Protein AF-A0A952IER3-F1 (afdb_monomer_lite)

pLDDT: mean 70.92, std 13.57, range [37.59, 91.19]

Radius of gyration: 20.43 Å; chains: 1; bounding box: 61×36×56 Å

Foldseek 3Di:
DADAAEDAPLVLLLQFLDWAKWAFADADLCQKTFTAGPVHRPFGTIARQNLSHPDDLPDPPDPDVCPQDHHHGAIWIFTHRPRHTFKIFHDDPQWTFIAGSDPPPHKYKYKYFPDPPDDPPVQDQDFPDDDPTITIHIRRGIDGPVVVVVSNVVSVVVLVVVVVPDDCVVQQFAFPVVLCVPPSNVSFRHKDFDAPPVRATQWMWGHHPNQKIKTWGWDDPDPDGPDDDPPDDPPPDRTHTNDIDIDGHD

Sequence (250 aa):
MAKSITYFVSSLIASARFVGEVVITESDTTGFIRFKSIEFEDTLSQANCSICTWYDHTDFNRYDWTNNIPYIGDTVLIIMKRERAVVFGKKIKEHYRLWSIPYTMSIAIFSFENPILPLSEKDRILPFFNSDSITTCSDGCLLPISELHNLIKKYRKKFDKVLKKVDISDFENKEVYEIFYNVPLKYYTRWYWFEDSTGELKGLVFNYSNGDSLKVIPHSLEDKQIQIDEEREFWNWKLNIKEIEWIKSP

Structure (mmCIF, N/CA/C/O backbone):
data_AF-A0A952IER3-F1
#
_entry.id   AF-A0A952IER3-F1
#
loop_
_atom_site.group_PDB
_atom_site.id
_atom_site.type_symbol
_atom_site.label_atom_id
_atom_site.label_alt_id
_atom_site.label_comp_id
_atom_site.label_asym_id
_atom_site.label_entity_id
_atom_site.label_seq_id
_atom_site.pdbx_PDB_ins_code
_atom_site.Cartn_x
_atom_site.Cartn_y
_atom_site.Cartn_z
_atom_site.occupancy
_atom_site.B_iso_or_equiv
_atom_site.auth_seq_id
_atom_site.auth_comp_id
_atom_site.auth_asym_id
_atom_site.auth_atom_id
_atom_site.pdbx_PDB_model_num
ATOM 1 N N . MET A 1 1 ? 16.635 25.322 -5.159 1.00 47.91 1 MET A N 1
ATOM 2 C CA . MET A 1 1 ? 17.413 24.095 -5.447 1.00 47.91 1 MET A CA 1
ATOM 3 C C . MET A 1 1 ? 16.516 22.898 -5.191 1.00 47.91 1 MET A C 1
ATOM 5 O O . MET A 1 1 ? 16.056 22.754 -4.063 1.00 47.91 1 MET A O 1
ATOM 9 N N . ALA A 1 2 ? 16.223 22.093 -6.215 1.00 54.44 2 ALA A N 1
ATOM 10 C CA . ALA A 1 2 ? 15.537 20.815 -6.029 1.00 54.44 2 ALA A CA 1
ATOM 11 C C . ALA A 1 2 ? 16.442 19.884 -5.204 1.00 54.44 2 ALA A C 1
ATOM 13 O O . ALA A 1 2 ? 17.635 19.781 -5.485 1.00 54.44 2 ALA A O 1
ATOM 14 N N . LYS A 1 3 ? 15.902 19.263 -4.151 1.00 59.09 3 LYS A N 1
ATOM 15 C CA . LYS A 1 3 ? 16.623 18.272 -3.340 1.00 59.09 3 LYS A CA 1
ATOM 16 C C . LYS A 1 3 ? 16.143 16.884 -3.730 1.00 59.09 3 LYS A C 1
ATOM 18 O O . LYS A 1 3 ? 14.939 16.630 -3.671 1.00 59.09 3 LYS A O 1
ATOM 23 N N . SER A 1 4 ? 17.069 16.005 -4.104 1.00 65.75 4 SER A N 1
ATOM 24 C CA . SER A 1 4 ? 16.786 14.585 -4.329 1.00 65.75 4 SER A CA 1
ATOM 25 C C . SER A 1 4 ? 16.210 13.955 -3.061 1.00 65.75 4 SER A C 1
ATOM 27 O O . SER A 1 4 ? 16.681 14.234 -1.955 1.00 65.75 4 SER A O 1
ATOM 29 N N . ILE A 1 5 ? 15.206 13.097 -3.220 1.00 74.06 5 ILE A N 1
ATOM 30 C CA . ILE A 1 5 ? 14.642 12.300 -2.126 1.00 74.06 5 ILE A CA 1
ATOM 31 C C . ILE A 1 5 ? 15.175 10.879 -2.270 1.00 74.06 5 ILE A C 1
ATOM 33 O O . ILE A 1 5 ? 15.053 10.287 -3.336 1.00 74.06 5 ILE A O 1
ATOM 37 N N . THR A 1 6 ? 15.740 10.320 -1.202 1.00 78.25 6 THR A N 1
ATOM 38 C CA . THR A 1 6 ? 16.185 8.923 -1.198 1.00 78.25 6 THR A CA 1
ATOM 39 C C . THR A 1 6 ? 15.159 8.041 -0.493 1.00 78.25 6 THR A C 1
ATOM 41 O O . THR A 1 6 ? 14.885 8.224 0.695 1.00 78.25 6 THR A O 1
ATOM 44 N N . TYR A 1 7 ? 14.612 7.060 -1.206 1.00 78.75 7 TYR A N 1
ATOM 45 C CA . TYR A 1 7 ? 13.760 6.011 -0.661 1.00 78.75 7 TYR A CA 1
ATOM 46 C C . TYR A 1 7 ? 14.559 4.726 -0.473 1.00 78.75 7 TYR A C 1
ATOM 48 O O . TYR A 1 7 ? 14.910 4.055 -1.437 1.00 78.75 7 TYR A O 1
ATOM 56 N N . PHE A 1 8 ? 14.774 4.320 0.775 1.00 82.69 8 PHE A N 1
ATOM 57 C CA . PHE A 1 8 ? 15.172 2.944 1.067 1.00 82.69 8 PHE A CA 1
ATOM 58 C C . PHE A 1 8 ? 13.954 2.042 0.875 1.00 82.69 8 PHE A C 1
ATOM 60 O O . PHE A 1 8 ? 13.029 2.100 1.683 1.00 82.69 8 PHE A O 1
ATOM 67 N N . VAL A 1 9 ? 13.925 1.236 -0.187 1.00 81.38 9 VAL A N 1
ATOM 68 C CA . VAL A 1 9 ? 12.730 0.480 -0.606 1.00 81.38 9 VAL A CA 1
ATOM 69 C C . VAL A 1 9 ? 12.261 -0.482 0.482 1.00 81.38 9 VAL A C 1
ATOM 71 O O . VAL A 1 9 ? 11.064 -0.564 0.754 1.00 81.38 9 VAL A O 1
ATOM 74 N N . SER A 1 10 ? 13.196 -1.127 1.183 1.00 77.06 10 SER A N 1
ATOM 75 C CA . SER A 1 10 ? 12.890 -1.995 2.323 1.00 77.06 10 SER A CA 1
ATOM 76 C C . SER A 1 10 ? 12.150 -1.222 3.428 1.00 77.06 10 SER A C 1
ATOM 78 O O . SER A 1 10 ? 11.052 -1.596 3.836 1.00 77.06 10 SER A O 1
ATOM 80 N N . SER A 1 11 ? 12.682 -0.069 3.836 1.00 77.75 11 SER A N 1
ATOM 81 C CA . SER A 1 11 ? 12.062 0.821 4.831 1.00 77.75 11 SER A CA 1
ATOM 82 C C . SER A 1 11 ? 10.748 1.443 4.350 1.00 77.75 11 SER A C 1
ATOM 84 O O . SER A 1 11 ? 9.835 1.677 5.147 1.00 77.75 11 SER A O 1
ATOM 86 N N . LEU A 1 12 ? 10.639 1.719 3.052 1.00 82.75 12 LEU A N 1
ATOM 87 C CA . LEU A 1 12 ? 9.441 2.274 2.446 1.00 82.75 12 LEU A CA 1
ATOM 88 C C . LEU A 1 12 ? 8.294 1.264 2.514 1.00 82.75 12 LEU A C 1
ATOM 90 O O . LEU A 1 12 ? 7.246 1.596 3.056 1.00 82.75 12 LEU A O 1
ATOM 94 N N . ILE A 1 13 ? 8.519 0.027 2.064 1.00 82.19 13 ILE A N 1
ATOM 95 C CA . ILE A 1 13 ? 7.539 -1.066 2.160 1.00 82.19 13 ILE A CA 1
ATOM 96 C C . ILE A 1 13 ? 7.193 -1.343 3.628 1.00 82.19 13 ILE A C 1
ATOM 98 O O . ILE A 1 13 ? 6.024 -1.500 3.963 1.00 82.19 13 ILE A O 1
ATOM 102 N N . ALA A 1 14 ? 8.185 -1.334 4.524 1.00 70.44 14 ALA A N 1
ATOM 103 C CA . ALA A 1 14 ? 7.978 -1.566 5.955 1.00 70.44 14 ALA A CA 1
ATOM 104 C C . ALA A 1 14 ? 7.041 -0.560 6.633 1.00 70.44 14 ALA A C 1
ATOM 106 O O . ALA A 1 14 ? 6.444 -0.872 7.660 1.00 70.44 14 ALA A O 1
ATOM 107 N N . SER A 1 15 ? 6.995 0.667 6.113 1.00 72.31 15 SER A N 1
ATOM 108 C CA . SER A 1 15 ? 6.232 1.783 6.681 1.00 72.31 15 SER A CA 1
ATOM 109 C C . SER A 1 15 ? 5.038 2.192 5.820 1.00 72.31 15 SER A C 1
ATOM 111 O O . SER A 1 15 ? 4.363 3.178 6.136 1.00 72.31 15 SER A O 1
ATOM 113 N N . ALA A 1 16 ? 4.791 1.461 4.733 1.00 78.81 16 ALA A N 1
ATOM 114 C CA . ALA A 1 16 ? 3.681 1.705 3.838 1.00 78.81 16 ALA A CA 1
ATOM 115 C C . ALA A 1 16 ? 2.359 1.330 4.517 1.00 78.81 16 ALA A C 1
ATOM 117 O O . ALA A 1 16 ? 2.266 0.333 5.231 1.00 78.81 16 ALA A O 1
ATOM 118 N N . ARG A 1 17 ? 1.326 2.137 4.271 1.00 75.25 17 ARG A N 1
ATOM 119 C CA . ARG A 1 17 ? -0.056 1.811 4.648 1.00 75.25 17 ARG A CA 1
ATOM 120 C C . ARG A 1 17 ? -0.651 0.780 3.690 1.00 75.25 17 ARG A C 1
ATOM 122 O O . ARG A 1 17 ? -1.447 -0.055 4.095 1.00 75.25 17 ARG A O 1
ATOM 129 N N . PHE A 1 18 ? -0.242 0.842 2.427 1.00 79.75 18 PHE A N 1
ATOM 130 C CA . PHE A 1 18 ? -0.680 -0.075 1.389 1.00 79.75 18 PHE A CA 1
ATOM 131 C C . PHE A 1 18 ? 0.439 -0.288 0.366 1.00 79.75 18 PHE A C 1
ATOM 133 O O . PHE A 1 18 ? 1.142 0.659 0.001 1.00 79.75 18 PHE A O 1
ATOM 140 N N . VAL A 1 19 ? 0.598 -1.539 -0.065 1.00 85.50 19 VAL A N 1
ATOM 141 C CA . VAL A 1 19 ? 1.456 -1.956 -1.179 1.00 85.50 19 VAL A CA 1
ATOM 142 C C . VAL A 1 19 ? 0.703 -3.035 -1.940 1.00 85.50 19 VAL A C 1
ATOM 144 O O . VAL A 1 19 ? 0.451 -4.097 -1.371 1.00 85.50 19 VAL A O 1
ATOM 147 N N . GLY A 1 20 ? 0.363 -2.780 -3.198 1.00 87.81 20 GLY A N 1
ATOM 148 C CA . GLY A 1 20 ? -0.377 -3.743 -4.011 1.00 87.81 20 GLY A CA 1
ATOM 149 C C . GLY A 1 20 ? -0.585 -3.276 -5.446 1.00 87.81 20 GLY A C 1
ATOM 150 O O . GLY A 1 20 ? -0.377 -2.101 -5.756 1.00 87.81 20 GLY A O 1
ATOM 151 N N . GLU A 1 21 ? -0.960 -4.212 -6.319 1.00 90.00 21 GLU A N 1
ATOM 152 C CA . GLU A 1 21 ? -1.417 -3.887 -7.670 1.00 90.00 21 GLU A CA 1
ATOM 153 C C . GLU A 1 21 ? -2.848 -3.342 -7.618 1.00 90.00 21 GLU A C 1
ATOM 155 O O . GLU A 1 21 ? -3.726 -3.893 -6.945 1.00 90.00 21 GLU A O 1
ATOM 160 N N . VAL A 1 22 ? -3.072 -2.248 -8.338 1.00 90.31 22 VAL A N 1
ATOM 161 C CA . VAL A 1 22 ? -4.353 -1.555 -8.423 1.00 90.31 22 VAL A CA 1
ATOM 162 C C . VAL A 1 22 ? -4.650 -1.177 -9.869 1.00 90.31 22 VAL A C 1
ATOM 164 O O . VAL A 1 22 ? -3.732 -0.931 -10.653 1.00 90.31 22 VAL A O 1
ATOM 167 N N . VAL A 1 23 ? -5.930 -1.090 -10.210 1.00 90.12 23 VAL A N 1
ATOM 168 C CA . VAL A 1 23 ? -6.418 -0.505 -11.461 1.00 90.12 23 VAL A CA 1
ATOM 169 C C . VAL A 1 23 ? -6.853 0.923 -11.174 1.00 90.12 23 VAL A C 1
ATOM 171 O O . VAL A 1 23 ? -7.735 1.123 -10.341 1.00 90.12 23 VAL A O 1
ATOM 174 N N . ILE A 1 24 ? -6.265 1.919 -11.835 1.00 87.94 24 ILE A N 1
ATOM 175 C CA . ILE A 1 24 ? -6.724 3.308 -11.694 1.00 87.94 24 ILE A CA 1
ATOM 176 C C . ILE A 1 24 ? -8.103 3.438 -12.333 1.00 87.94 24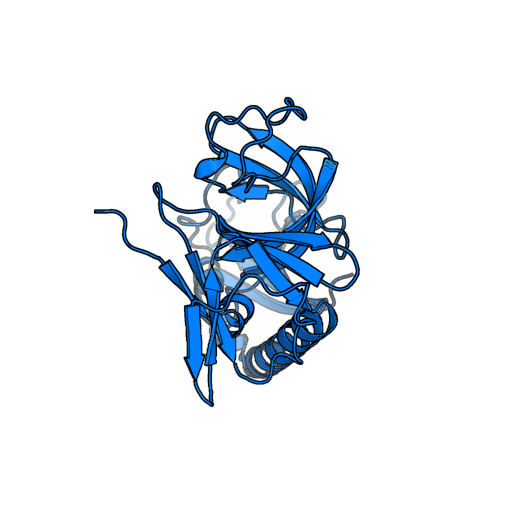 ILE A C 1
ATOM 178 O O . ILE A 1 24 ? -8.298 3.053 -13.483 1.00 87.94 24 ILE A O 1
ATOM 182 N N . THR A 1 25 ? -9.067 3.979 -11.602 1.00 86.81 25 THR A N 1
ATOM 183 C CA . THR A 1 25 ? -10.449 4.123 -12.073 1.00 86.81 25 THR A CA 1
ATOM 184 C C . THR A 1 25 ? -10.809 5.563 -12.374 1.00 86.81 25 THR A C 1
ATOM 186 O O . THR A 1 25 ? -11.550 5.809 -13.317 1.00 86.81 25 THR A O 1
ATOM 189 N N . GLU A 1 26 ? -10.294 6.512 -11.595 1.00 84.06 26 GLU A N 1
ATOM 190 C CA . GLU A 1 26 ? -10.567 7.939 -11.778 1.00 84.06 26 GLU A CA 1
ATOM 191 C C . GLU A 1 26 ? -9.344 8.757 -11.359 1.00 84.06 26 GLU A C 1
ATOM 193 O O . GLU A 1 26 ? -8.476 8.284 -10.625 1.00 84.06 26 GLU A O 1
ATOM 198 N N . SER A 1 27 ? -9.272 9.997 -11.820 1.00 80.75 27 SER A N 1
ATOM 199 C CA . SER A 1 27 ? -8.332 10.998 -11.324 1.00 80.75 27 SER A CA 1
ATOM 200 C C . SER A 1 27 ? -9.022 12.351 -11.377 1.00 80.75 27 SER A C 1
ATOM 202 O O . SER A 1 27 ? -9.735 12.627 -12.345 1.00 80.75 27 SER A O 1
ATOM 204 N N . ASP A 1 28 ? -8.842 13.175 -10.351 1.00 76.44 28 ASP A N 1
ATOM 205 C CA . ASP A 1 28 ? -9.411 14.516 -10.304 1.00 76.44 28 ASP A CA 1
ATOM 206 C C . ASP A 1 28 ? -8.347 15.618 -10.376 1.00 76.44 28 ASP A C 1
ATOM 208 O O . ASP A 1 28 ? -7.151 15.427 -10.142 1.00 76.44 28 ASP A O 1
ATOM 212 N N . THR A 1 29 ? -8.808 16.825 -10.698 1.00 72.88 29 THR A N 1
ATOM 213 C CA . THR A 1 29 ? -7.952 18.010 -10.837 1.00 72.88 29 THR A CA 1
ATOM 214 C C . THR A 1 29 ? -7.358 18.483 -9.512 1.00 72.88 29 THR A C 1
ATOM 216 O O . THR A 1 29 ? -6.400 19.258 -9.517 1.00 72.88 29 THR A O 1
ATOM 219 N N . THR A 1 30 ? -7.883 18.002 -8.381 1.00 73.88 30 THR A N 1
ATOM 220 C CA . THR A 1 30 ? -7.379 18.304 -7.035 1.00 73.88 30 THR A CA 1
ATOM 221 C C . THR A 1 30 ? -6.225 17.389 -6.623 1.00 73.88 30 THR A C 1
ATOM 223 O O . THR A 1 30 ? -5.591 17.610 -5.588 1.00 73.88 30 THR A O 1
ATOM 226 N N . GLY A 1 31 ? -5.875 16.427 -7.482 1.00 75.56 31 GLY A N 1
ATOM 227 C CA . GLY A 1 31 ? -4.741 15.539 -7.297 1.00 75.56 31 GLY A CA 1
ATOM 228 C C . GLY A 1 31 ? -5.090 14.306 -6.483 1.00 75.56 31 GLY A C 1
ATOM 229 O O . GLY A 1 31 ? -4.191 13.734 -5.872 1.00 75.56 31 GLY A O 1
ATOM 230 N N . PHE A 1 32 ? -6.349 13.878 -6.441 1.00 83.19 32 PHE A N 1
ATOM 231 C CA . PHE A 1 32 ? -6.680 12.534 -5.979 1.00 83.19 32 PHE A CA 1
ATOM 232 C C . PHE A 1 32 ? -6.778 11.584 -7.165 1.00 83.19 32 PHE A C 1
ATOM 234 O O . PHE A 1 32 ? -7.438 11.864 -8.162 1.00 83.19 32 PHE A O 1
ATOM 241 N N . ILE A 1 33 ? -6.129 10.431 -7.031 1.00 85.50 33 ILE A N 1
ATOM 242 C CA . ILE A 1 33 ? -6.357 9.285 -7.906 1.00 85.50 33 ILE A CA 1
ATOM 243 C C . ILE A 1 33 ? -7.287 8.321 -7.200 1.00 85.50 33 ILE A C 1
ATOM 245 O O . ILE A 1 33 ? -7.091 8.052 -6.014 1.00 85.50 33 ILE A O 1
ATOM 249 N N . ARG A 1 34 ? -8.255 7.770 -7.929 1.00 87.12 34 ARG A N 1
ATOM 250 C CA . ARG A 1 34 ? -9.072 6.655 -7.474 1.00 87.12 34 ARG A CA 1
ATOM 251 C C . ARG A 1 34 ? -8.658 5.352 -8.124 1.00 87.12 34 ARG A C 1
ATOM 253 O O . ARG A 1 34 ? -8.247 5.341 -9.282 1.00 87.12 34 ARG A O 1
ATOM 260 N N . PHE A 1 35 ? -8.738 4.252 -7.386 1.00 88.06 35 PHE A N 1
ATOM 261 C CA . PHE A 1 35 ? -8.282 2.953 -7.875 1.00 88.06 35 PHE A CA 1
ATOM 262 C C . PHE A 1 35 ? -9.023 1.777 -7.245 1.00 88.06 35 PHE A C 1
ATOM 264 O O . PHE A 1 35 ? -9.606 1.904 -6.182 1.00 88.06 35 PHE A O 1
ATOM 271 N N . LYS A 1 36 ? -8.973 0.607 -7.877 1.00 86.44 36 LYS A N 1
ATOM 272 C CA . LYS A 1 36 ? -9.454 -0.660 -7.311 1.00 86.44 36 LYS A CA 1
ATOM 273 C C . LYS A 1 36 ? -8.281 -1.598 -7.090 1.00 86.44 36 LYS A C 1
ATOM 275 O O . LYS A 1 36 ? -7.499 -1.822 -8.009 1.00 86.44 36 LYS A O 1
ATOM 280 N N . SER A 1 37 ? -8.147 -2.136 -5.883 1.00 83.50 37 SER A N 1
ATOM 281 C CA . SER A 1 37 ? -7.118 -3.136 -5.585 1.00 83.50 37 SER A CA 1
ATOM 282 C C . SER A 1 37 ? -7.451 -4.470 -6.241 1.00 83.50 37 SER A C 1
ATOM 284 O O . SER A 1 37 ? -8.582 -4.934 -6.141 1.00 83.50 37 SER A O 1
ATOM 286 N N . ILE A 1 38 ? -6.455 -5.099 -6.869 1.00 84.75 38 ILE A N 1
ATOM 287 C CA . ILE A 1 38 ? -6.599 -6.442 -7.450 1.00 84.75 38 ILE A CA 1
ATOM 288 C C . ILE A 1 38 ? -6.644 -7.508 -6.349 1.00 84.75 38 ILE A C 1
ATOM 290 O O . ILE A 1 38 ? -7.397 -8.467 -6.445 1.00 84.75 38 ILE A O 1
ATOM 294 N N . GLU A 1 39 ? -5.848 -7.347 -5.286 1.00 75.38 39 GLU A N 1
ATOM 295 C CA . GLU A 1 39 ? -5.830 -8.293 -4.154 1.00 75.38 39 GLU A CA 1
ATOM 296 C C . GLU A 1 39 ? -7.067 -8.113 -3.255 1.00 75.38 39 GLU A C 1
ATOM 298 O O . GLU A 1 39 ? -7.450 -9.030 -2.536 1.00 75.38 39 GLU A O 1
ATOM 303 N N . PHE A 1 40 ? -7.694 -6.932 -3.281 1.00 68.06 40 PHE A N 1
ATOM 304 C CA . PHE A 1 40 ? -8.704 -6.541 -2.300 1.00 68.06 40 PHE A CA 1
ATOM 305 C C . PHE A 1 40 ? -9.800 -5.659 -2.926 1.00 68.06 40 PHE A C 1
ATOM 307 O O . PHE A 1 40 ? -9.857 -4.453 -2.658 1.00 68.06 40 PHE A O 1
ATOM 314 N N . GLU A 1 41 ? -10.660 -6.261 -3.749 1.00 58.41 41 GLU A N 1
ATOM 315 C CA . GLU A 1 41 ? -11.615 -5.572 -4.639 1.00 58.41 41 GLU A CA 1
ATOM 316 C C . GLU A 1 41 ? -12.500 -4.506 -3.946 1.00 58.41 41 GLU A C 1
ATOM 318 O O . GLU A 1 41 ? -12.817 -3.491 -4.567 1.00 58.41 41 GLU A O 1
ATOM 323 N N . ASP A 1 42 ? -12.790 -4.652 -2.644 1.00 54.47 42 ASP A N 1
ATOM 324 C CA . ASP A 1 42 ? -13.736 -3.802 -1.893 1.00 54.47 42 ASP A CA 1
ATOM 325 C C . ASP A 1 42 ? -13.106 -2.765 -0.93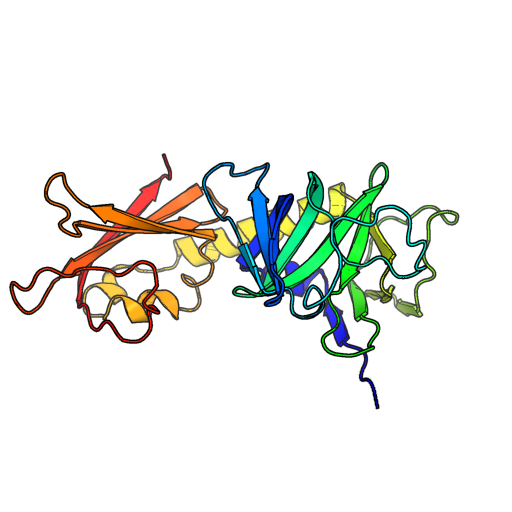8 1.00 54.47 42 ASP A C 1
ATOM 327 O O . ASP A 1 42 ? -13.796 -2.218 -0.073 1.00 54.47 42 ASP A O 1
ATOM 331 N N . THR A 1 43 ? -11.786 -2.541 -0.968 1.00 55.44 43 THR A N 1
ATOM 332 C CA . THR A 1 43 ? -11.096 -2.080 0.263 1.00 55.44 43 THR A CA 1
ATOM 333 C C . THR A 1 43 ? -10.454 -0.701 0.278 1.00 55.44 43 THR A C 1
ATOM 335 O O . THR A 1 43 ? -10.154 -0.215 1.369 1.00 55.44 43 THR A O 1
ATOM 338 N N . LEU A 1 44 ? -10.256 -0.036 -0.857 1.00 57.94 44 LEU A N 1
ATOM 339 C CA . LEU A 1 44 ? -9.775 1.345 -0.881 1.00 57.94 44 LEU A CA 1
ATOM 340 C C . LEU A 1 44 ? -9.825 1.889 -2.289 1.00 57.94 44 LEU A C 1
ATOM 342 O O . LEU A 1 44 ? -9.403 1.210 -3.223 1.00 57.94 44 LEU A O 1
ATOM 346 N N . SER A 1 45 ? -10.302 3.124 -2.397 1.00 69.31 45 SER A N 1
ATOM 347 C CA . SER A 1 45 ? -10.603 3.727 -3.677 1.00 69.31 45 SER A CA 1
ATOM 348 C C . SER A 1 45 ? -9.830 4.991 -3.975 1.00 69.31 45 SER A C 1
ATOM 350 O O . SER A 1 45 ? -10.118 5.542 -5.020 1.00 69.31 45 SER A O 1
ATOM 352 N N . GLN A 1 46 ? -8.894 5.472 -3.136 1.00 82.50 46 GLN A N 1
ATOM 353 C CA . GLN A 1 46 ? -8.165 6.705 -3.461 1.00 82.50 46 GLN A CA 1
ATOM 354 C C . GLN A 1 46 ? -6.819 6.941 -2.762 1.00 82.50 46 GLN A C 1
ATOM 356 O O . GLN A 1 46 ? -6.561 6.449 -1.663 1.00 82.50 46 GLN A O 1
ATOM 361 N N . ALA A 1 47 ? -5.978 7.764 -3.391 1.00 83.06 47 ALA A N 1
ATOM 362 C CA . ALA A 1 47 ? -4.765 8.335 -2.814 1.00 83.06 47 ALA A CA 1
ATOM 363 C C . ALA A 1 47 ? -4.542 9.766 -3.313 1.00 83.06 47 ALA A C 1
ATOM 365 O O . ALA A 1 47 ? -4.790 10.081 -4.475 1.00 83.06 47 ALA A O 1
ATOM 366 N N . ASN A 1 48 ? -3.982 10.615 -2.455 1.00 82.81 48 ASN A N 1
ATOM 367 C CA . ASN A 1 48 ? -3.454 11.908 -2.865 1.00 82.81 48 ASN A CA 1
ATOM 368 C C . ASN A 1 48 ? -2.167 11.699 -3.686 1.00 82.81 48 ASN A C 1
ATOM 370 O O . ASN A 1 48 ? -1.185 11.113 -3.215 1.00 82.81 48 ASN A O 1
ATOM 374 N N . CYS A 1 49 ? -2.198 12.206 -4.908 1.00 77.50 49 CYS A N 1
ATOM 375 C CA . CYS A 1 49 ? -1.130 12.318 -5.879 1.00 77.50 49 CYS A CA 1
ATOM 376 C C . CYS A 1 49 ? -0.978 13.799 -6.264 1.00 77.50 49 CYS A C 1
ATOM 378 O O . CYS A 1 49 ? -1.550 14.283 -7.237 1.00 77.50 49 CYS A O 1
ATOM 380 N N . SER A 1 50 ? -0.167 14.545 -5.515 1.00 69.81 50 SER A N 1
ATOM 381 C CA . SER A 1 50 ? -0.057 15.998 -5.710 1.00 69.81 50 SER A CA 1
ATOM 382 C C . SER A 1 50 ? 0.453 16.400 -7.108 1.00 69.81 50 SER A C 1
ATOM 384 O O . SER A 1 50 ? 0.118 17.480 -7.586 1.00 69.81 50 SER A O 1
ATOM 386 N N . ILE A 1 51 ? 1.210 15.532 -7.795 1.00 66.88 51 ILE A N 1
ATOM 387 C CA . ILE A 1 51 ? 1.662 15.765 -9.180 1.00 66.88 51 ILE A CA 1
ATOM 388 C C . ILE A 1 51 ? 0.593 15.446 -10.237 1.00 66.88 51 ILE A C 1
ATOM 390 O O . ILE A 1 51 ? 0.735 15.860 -11.380 1.00 66.88 51 ILE A O 1
ATOM 394 N N . CYS A 1 52 ? -0.461 14.711 -9.869 1.00 67.75 52 CYS A N 1
ATOM 395 C CA . CYS A 1 52 ? -1.588 14.428 -10.756 1.00 67.75 52 CYS A CA 1
ATOM 396 C C . CYS A 1 52 ? -2.491 15.663 -10.936 1.00 67.75 52 CYS A C 1
ATOM 398 O O . CYS A 1 52 ? -3.336 15.687 -11.824 1.00 67.75 52 CYS A O 1
ATOM 400 N N . THR A 1 53 ? -2.299 16.710 -10.122 1.00 66.25 53 THR A N 1
ATOM 401 C CA . THR A 1 53 ? -2.992 17.988 -10.316 1.00 66.25 53 THR A CA 1
ATOM 402 C C . THR A 1 53 ? -2.715 18.532 -11.717 1.00 66.25 53 THR A C 1
ATOM 404 O O . THR A 1 53 ? -1.569 18.594 -12.160 1.00 66.25 53 THR A O 1
ATOM 407 N N . TRP A 1 54 ? -3.776 18.937 -12.417 1.00 59.22 54 TRP A N 1
ATOM 408 C CA . TRP A 1 54 ? -3.710 19.537 -13.758 1.00 59.22 54 TRP A CA 1
ATOM 409 C C . TRP A 1 54 ? -3.158 18.635 -14.875 1.00 59.22 54 TRP A C 1
ATOM 411 O O . TRP A 1 54 ? -2.910 19.133 -15.976 1.00 59.22 54 TRP A O 1
ATOM 421 N N . TYR A 1 55 ? -2.974 17.332 -14.628 1.00 64.00 55 TYR A N 1
ATOM 422 C CA . TYR A 1 55 ? -2.575 16.389 -15.670 1.00 64.00 55 TYR A CA 1
ATOM 423 C C . TYR A 1 55 ? -3.800 15.902 -16.451 1.00 64.00 55 TYR A C 1
ATOM 425 O O . TYR A 1 55 ? -4.836 15.574 -15.873 1.00 64.00 55 TYR A O 1
ATOM 433 N N . ASP A 1 56 ? -3.687 15.846 -17.778 1.00 61.41 56 ASP A N 1
ATOM 434 C CA . ASP A 1 56 ? -4.719 15.244 -18.620 1.00 61.41 56 ASP A CA 1
ATOM 435 C C . ASP A 1 56 ? -4.519 13.724 -18.659 1.00 61.41 56 ASP A C 1
ATOM 437 O O . ASP A 1 56 ? -3.644 13.203 -19.351 1.00 61.41 56 ASP A O 1
ATOM 441 N N . HIS A 1 57 ? -5.339 13.005 -17.894 1.00 62.25 57 HIS A N 1
ATOM 442 C CA . HIS A 1 57 ? -5.306 11.544 -17.801 1.00 62.25 57 HIS A CA 1
ATOM 443 C C . HIS A 1 57 ? -5.989 10.838 -18.988 1.00 62.25 57 HIS A C 1
ATOM 445 O O . HIS A 1 57 ? -6.250 9.635 -18.905 1.00 62.25 57 HIS A O 1
ATOM 451 N N . THR A 1 58 ? -6.290 11.558 -20.074 1.00 57.69 58 THR A N 1
ATOM 452 C CA . THR A 1 58 ? -6.917 11.015 -21.291 1.00 57.69 58 THR A CA 1
ATOM 453 C C . THR A 1 58 ? -6.021 11.087 -22.537 1.00 57.69 58 THR A C 1
ATOM 455 O O . THR A 1 58 ? -6.329 10.443 -23.541 1.00 57.69 58 THR A O 1
ATOM 458 N N . ASP A 1 59 ? -4.883 11.793 -22.478 1.00 59.00 59 ASP A N 1
ATOM 459 C CA . ASP A 1 59 ? -3.932 11.911 -23.594 1.00 59.00 59 ASP A CA 1
ATOM 460 C C . ASP A 1 59 ? -2.849 10.814 -23.551 1.00 59.00 59 ASP A C 1
ATOM 462 O O . ASP A 1 59 ? -1.807 10.935 -22.899 1.00 59.00 59 ASP A O 1
ATOM 466 N N . PHE A 1 60 ? -3.098 9.727 -24.286 1.00 53.75 60 PHE A N 1
ATOM 467 C CA . PHE A 1 60 ? -2.198 8.572 -24.411 1.00 53.75 60 PHE A CA 1
ATOM 468 C C . PHE A 1 60 ? -0.965 8.821 -25.305 1.00 53.75 60 PHE A C 1
ATOM 470 O O . PHE A 1 60 ? -0.087 7.959 -25.373 1.00 53.75 60 PHE A O 1
ATOM 477 N N . ASN A 1 61 ? -0.885 9.959 -26.011 1.00 48.53 61 ASN A N 1
ATOM 478 C CA . ASN A 1 61 ? 0.125 10.205 -27.051 1.00 48.53 61 ASN A CA 1
ATOM 479 C C . ASN A 1 61 ? 1.296 11.100 -26.609 1.00 48.53 61 ASN A C 1
ATOM 481 O O . ASN A 1 61 ? 2.234 11.302 -27.389 1.00 48.53 61 ASN A O 1
ATOM 485 N N . ARG A 1 62 ? 1.306 11.619 -25.374 1.00 47.03 62 ARG A N 1
ATOM 486 C CA . ARG A 1 62 ? 2.469 12.353 -24.848 1.00 47.03 62 ARG A CA 1
ATOM 487 C C . ARG A 1 62 ? 3.618 11.404 -24.525 1.00 47.03 62 ARG A C 1
ATOM 489 O O . ARG A 1 62 ? 3.647 10.774 -23.475 1.00 47.03 62 ARG A O 1
ATOM 496 N N . TYR A 1 63 ? 4.603 11.339 -25.416 1.00 41.88 63 TYR A N 1
ATOM 497 C CA . TYR A 1 63 ? 5.904 10.708 -25.175 1.00 41.88 63 TYR A CA 1
ATOM 498 C C . TYR A 1 63 ? 6.815 11.618 -24.338 1.00 41.88 63 TYR A C 1
ATOM 500 O O . TYR A 1 63 ? 7.873 12.050 -24.799 1.00 41.88 63 TYR A O 1
ATOM 508 N N . ASP A 1 64 ? 6.439 11.894 -23.092 1.00 46.09 64 ASP A N 1
ATOM 509 C CA . ASP A 1 64 ? 7.380 12.481 -22.145 1.00 46.09 64 ASP A CA 1
ATOM 510 C C . ASP A 1 64 ? 8.221 11.352 -21.543 1.00 46.09 64 ASP A C 1
ATOM 512 O O . ASP A 1 64 ? 7.719 10.366 -20.997 1.00 46.09 64 ASP A O 1
ATOM 516 N N . TRP A 1 65 ? 9.543 11.483 -21.652 1.00 37.59 65 TRP A N 1
ATOM 517 C CA . TRP A 1 65 ? 10.538 10.502 -21.193 1.00 37.59 65 TRP A CA 1
ATOM 518 C C . TRP A 1 65 ? 10.465 10.204 -19.676 1.00 37.59 65 TRP A C 1
ATOM 520 O O . TRP A 1 65 ? 11.163 9.322 -19.175 1.00 37.59 65 TRP A O 1
ATOM 530 N N . THR A 1 66 ? 9.585 10.912 -18.962 1.00 44.62 66 THR A N 1
ATOM 531 C CA . THR A 1 66 ? 9.307 10.854 -17.526 1.00 44.62 66 THR A CA 1
ATOM 532 C C . THR A 1 66 ? 7.830 10.558 -17.213 1.00 44.62 66 THR A C 1
ATOM 534 O O . THR A 1 66 ? 7.340 11.055 -16.202 1.00 44.62 66 THR A O 1
ATOM 537 N N . ASN A 1 67 ? 7.082 9.828 -18.057 1.00 50.88 67 ASN A N 1
ATOM 538 C CA . ASN A 1 67 ? 5.676 9.477 -17.776 1.00 50.88 67 ASN A CA 1
ATOM 539 C C . ASN A 1 67 ? 5.545 8.633 -16.492 1.00 50.88 67 ASN A C 1
ATOM 541 O O . ASN A 1 67 ? 5.635 7.405 -16.495 1.00 50.88 67 ASN A O 1
ATOM 545 N N . ASN A 1 68 ? 5.354 9.377 -15.401 1.00 62.66 68 ASN A N 1
ATOM 546 C CA . ASN A 1 68 ? 5.391 9.021 -13.985 1.00 62.66 68 ASN A CA 1
ATOM 547 C C . ASN A 1 68 ? 3.986 9.104 -13.350 1.00 62.66 68 ASN A C 1
ATOM 549 O O . ASN A 1 68 ? 3.844 9.227 -12.130 1.00 62.66 68 ASN A O 1
ATOM 553 N N . ILE A 1 69 ? 2.928 9.086 -14.160 1.00 70.19 69 ILE A N 1
ATOM 554 C CA . ILE A 1 69 ? 1.546 9.228 -13.700 1.00 70.19 69 ILE A CA 1
ATOM 555 C C . ILE A 1 69 ? 0.718 8.130 -14.370 1.00 70.19 69 ILE A C 1
ATOM 557 O O . ILE A 1 69 ? 0.760 8.020 -15.595 1.00 70.19 69 ILE A O 1
ATOM 561 N N . PRO A 1 70 ? 0.020 7.279 -13.602 1.00 78.06 70 PRO A N 1
ATOM 562 C CA . PRO A 1 70 ? -0.805 6.235 -14.187 1.00 78.06 70 PRO A CA 1
ATOM 563 C C . PRO A 1 70 ? -2.076 6.829 -14.817 1.00 78.06 70 PRO A C 1
ATOM 565 O O . PRO A 1 70 ? -2.650 7.797 -14.306 1.00 78.06 70 PRO A O 1
ATOM 568 N N . TYR A 1 71 ? -2.513 6.245 -15.931 1.00 79.50 71 TYR A N 1
ATOM 569 C CA . TYR A 1 71 ? -3.745 6.631 -16.623 1.00 79.50 71 TYR A CA 1
ATOM 570 C C . TYR A 1 71 ? -4.952 5.875 -16.074 1.00 79.50 71 TYR A C 1
ATOM 572 O O . TYR A 1 71 ? -4.809 4.809 -15.478 1.00 79.50 71 TYR A O 1
ATOM 580 N N . ILE A 1 72 ? -6.160 6.387 -16.319 1.00 84.25 72 ILE A N 1
ATOM 581 C CA . ILE A 1 72 ? -7.384 5.630 -16.032 1.00 84.25 72 ILE A CA 1
ATOM 582 C C . ILE A 1 72 ? -7.361 4.323 -16.842 1.00 84.25 72 ILE A C 1
ATOM 584 O O . ILE A 1 72 ? -7.113 4.324 -18.045 1.00 84.25 72 ILE A O 1
ATOM 588 N N . GLY A 1 73 ? -7.599 3.202 -16.161 1.00 83.94 73 GLY A N 1
ATOM 589 C CA . GLY A 1 73 ? -7.518 1.845 -16.696 1.00 83.94 73 GLY A CA 1
ATOM 590 C C . GLY A 1 73 ? -6.140 1.186 -16.569 1.00 83.94 73 GLY A C 1
ATOM 591 O O . GLY A 1 73 ? -6.050 -0.034 -16.722 1.00 83.94 73 GLY A O 1
ATOM 592 N N . ASP A 1 74 ? -5.074 1.932 -16.250 1.00 85.94 74 ASP A N 1
ATOM 593 C CA . ASP A 1 74 ? -3.760 1.324 -16.023 1.00 85.94 74 ASP A CA 1
ATOM 594 C C . ASP A 1 74 ? -3.792 0.420 -14.785 1.00 85.94 74 ASP A C 1
ATOM 596 O O . ASP A 1 74 ? -4.299 0.789 -13.724 1.00 85.94 74 ASP A O 1
ATOM 600 N N . THR A 1 75 ? -3.155 -0.745 -14.912 1.00 90.75 75 THR A N 1
ATOM 601 C CA . THR A 1 75 ? -2.776 -1.578 -13.769 1.00 90.75 75 THR A CA 1
ATOM 602 C C . THR A 1 75 ? -1.367 -1.211 -13.318 1.00 90.75 75 THR A C 1
ATOM 604 O O . THR A 1 75 ? -0.407 -1.359 -14.082 1.00 90.75 75 THR A O 1
ATOM 607 N N . VAL A 1 76 ? -1.229 -0.750 -12.077 1.00 90.44 76 VAL A N 1
ATOM 608 C CA . VAL 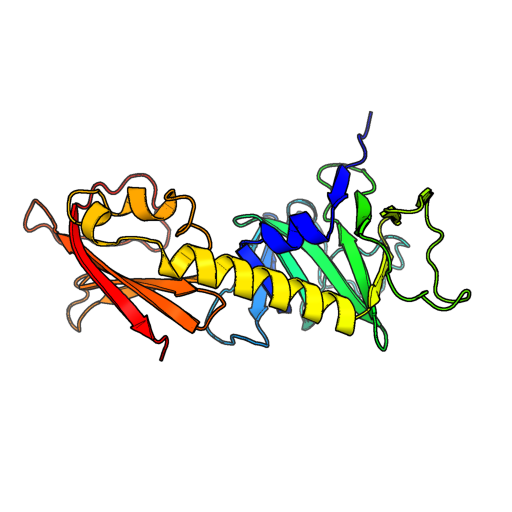A 1 76 ? 0.056 -0.356 -11.488 1.00 90.44 76 VAL A CA 1
ATOM 609 C C . VAL A 1 76 ? 0.223 -0.902 -10.080 1.00 90.44 76 VAL A C 1
ATOM 611 O O . VAL A 1 76 ? -0.732 -1.018 -9.321 1.00 90.44 76 VAL A O 1
ATOM 614 N N . LEU A 1 77 ? 1.465 -1.181 -9.698 1.00 91.19 77 LEU A N 1
ATOM 615 C CA . LEU A 1 77 ? 1.844 -1.253 -8.295 1.00 91.19 77 LEU A CA 1
ATOM 616 C C . LEU A 1 77 ? 1.752 0.155 -7.702 1.00 91.19 77 LEU A C 1
ATOM 618 O O . LEU A 1 77 ? 2.299 1.096 -8.275 1.00 91.19 77 LEU A O 1
ATOM 622 N N . ILE A 1 78 ? 1.137 0.300 -6.536 1.00 89.31 78 ILE A N 1
ATOM 623 C CA . ILE A 1 78 ? 1.163 1.539 -5.755 1.00 89.31 78 ILE A CA 1
ATOM 624 C C . ILE A 1 78 ? 1.740 1.256 -4.369 1.00 89.31 78 ILE A C 1
ATOM 626 O O . ILE A 1 78 ? 1.403 0.264 -3.722 1.00 89.31 78 ILE A O 1
ATOM 630 N N . ILE A 1 79 ? 2.625 2.137 -3.909 1.00 88.00 79 ILE A N 1
ATOM 631 C CA . ILE A 1 79 ? 3.086 2.189 -2.523 1.00 88.00 79 ILE A CA 1
ATOM 632 C C . ILE A 1 79 ? 2.542 3.475 -1.916 1.00 88.00 79 ILE A C 1
ATOM 634 O O . ILE A 1 79 ? 2.839 4.575 -2.393 1.00 88.00 79 ILE A O 1
ATOM 638 N N . MET A 1 80 ? 1.768 3.335 -0.844 1.00 85.56 80 MET A N 1
ATOM 639 C CA . MET A 1 80 ? 1.152 4.454 -0.140 1.00 85.56 80 MET A CA 1
ATOM 640 C C . MET A 1 80 ? 1.774 4.660 1.230 1.00 85.56 80 MET A C 1
ATOM 642 O O . MET A 1 80 ? 1.929 3.722 2.016 1.00 85.56 80 MET A O 1
ATOM 646 N N . LYS A 1 81 ? 2.053 5.919 1.561 1.00 80.12 81 LYS A N 1
ATOM 647 C CA . LYS A 1 81 ? 2.432 6.343 2.908 1.00 80.12 81 LYS A CA 1
ATOM 648 C C . LYS A 1 81 ? 1.384 7.322 3.418 1.00 80.12 81 LYS A C 1
ATOM 650 O O . LYS A 1 81 ? 1.259 8.427 2.893 1.00 80.12 81 LYS A O 1
ATOM 655 N N . ARG A 1 82 ? 0.663 6.934 4.476 1.00 76.25 82 ARG A N 1
ATOM 656 C CA . ARG A 1 82 ? -0.593 7.598 4.877 1.00 76.25 82 ARG A CA 1
ATOM 657 C C . ARG A 1 82 ? -1.569 7.566 3.691 1.00 76.25 82 ARG A C 1
ATOM 659 O O . ARG A 1 82 ? -1.721 6.514 3.087 1.00 76.25 82 ARG A O 1
ATOM 666 N N . GLU A 1 83 ? -2.181 8.690 3.347 1.00 76.75 83 GLU A N 1
ATOM 667 C CA . GLU A 1 83 ? -3.095 8.827 2.204 1.00 76.75 83 GLU A CA 1
ATOM 668 C C . GLU A 1 83 ? -2.382 9.235 0.913 1.00 76.75 83 GLU A C 1
ATOM 670 O O . GLU A 1 83 ? -3.023 9.449 -0.108 1.00 76.75 83 GLU A O 1
ATOM 675 N N . ARG A 1 84 ? -1.051 9.367 0.939 1.00 81.94 84 ARG A N 1
ATOM 676 C CA . ARG A 1 84 ? -0.273 9.799 -0.221 1.00 81.94 84 ARG A CA 1
ATOM 677 C C . ARG A 1 84 ? 0.279 8.600 -0.966 1.00 81.94 84 ARG A C 1
ATOM 679 O O . ARG A 1 84 ? 0.970 7.766 -0.371 1.00 81.94 84 ARG A O 1
ATOM 686 N N . ALA A 1 85 ? 0.040 8.563 -2.269 1.00 85.25 85 ALA A N 1
ATOM 687 C CA . ALA A 1 85 ? 0.843 7.753 -3.163 1.00 85.25 85 ALA A CA 1
ATOM 688 C C . ALA A 1 85 ? 2.274 8.320 -3.141 1.00 85.25 85 ALA A C 1
ATOM 690 O O . ALA A 1 85 ? 2.467 9.536 -3.165 1.00 85.25 85 ALA A O 1
ATOM 691 N N . VAL A 1 86 ? 3.283 7.461 -3.000 1.00 85.94 86 VAL A N 1
ATOM 692 C CA . VAL A 1 86 ? 4.694 7.898 -2.937 1.00 85.94 86 VAL A CA 1
ATOM 693 C C . VAL A 1 86 ? 5.546 7.268 -4.026 1.00 85.94 86 VAL A C 1
ATOM 695 O O . VAL A 1 86 ? 6.492 7.894 -4.501 1.00 85.94 86 VAL A O 1
ATOM 698 N N . VAL A 1 87 ? 5.198 6.050 -4.432 1.00 86.88 87 VAL A N 1
ATOM 699 C CA . VAL A 1 87 ? 5.842 5.325 -5.526 1.00 86.88 87 VAL A CA 1
ATOM 700 C C . VAL A 1 87 ? 4.764 4.588 -6.293 1.00 86.88 87 VAL A C 1
ATOM 702 O O . VAL A 1 87 ? 3.872 3.986 -5.690 1.00 86.88 87 VAL A O 1
ATOM 705 N N . PHE A 1 88 ? 4.888 4.598 -7.608 1.00 87.88 88 PHE A N 1
ATOM 706 C CA . PHE A 1 88 ? 4.175 3.681 -8.478 1.00 87.88 88 PHE A CA 1
ATOM 707 C C . PHE A 1 88 ? 5.165 2.741 -9.165 1.00 87.88 88 PHE A C 1
ATOM 709 O O . PHE A 1 88 ? 6.367 3.012 -9.233 1.00 87.88 88 PHE A O 1
ATOM 716 N N . GLY A 1 89 ? 4.650 1.635 -9.691 1.00 88.06 89 GLY A N 1
ATOM 717 C CA . GLY A 1 89 ? 5.403 0.719 -10.527 1.00 88.06 89 GLY A CA 1
ATOM 718 C C . GLY A 1 89 ? 4.570 0.174 -11.679 1.00 88.06 89 GLY A C 1
ATOM 719 O O . GLY A 1 89 ? 3.462 -0.312 -11.473 1.00 88.06 89 GLY A O 1
ATOM 720 N N . LYS A 1 90 ? 5.120 0.187 -12.895 1.00 86.50 90 LYS A N 1
ATOM 721 C CA . LYS A 1 90 ? 4.513 -0.450 -14.075 1.00 86.50 90 LYS A CA 1
ATOM 722 C C . LYS A 1 90 ? 5.166 -1.796 -14.274 1.00 86.50 90 LYS A C 1
ATOM 724 O O . LYS A 1 90 ? 6.394 -1.896 -14.298 1.00 86.50 90 LYS A O 1
ATOM 729 N N . LYS A 1 91 ? 4.351 -2.829 -14.423 1.00 86.94 91 LYS A N 1
ATOM 730 C CA . LYS A 1 91 ? 4.841 -4.174 -14.692 1.00 86.94 91 LYS A CA 1
ATOM 731 C C . LYS A 1 91 ? 5.447 -4.240 -16.094 1.00 86.94 91 LYS A C 1
ATOM 733 O O . LYS A 1 91 ? 4.801 -3.880 -17.074 1.00 86.94 91 LYS A O 1
ATOM 738 N N . ILE A 1 92 ? 6.688 -4.704 -16.186 1.00 82.12 92 ILE A N 1
ATOM 739 C CA . ILE A 1 92 ? 7.413 -4.960 -17.431 1.00 82.12 92 ILE A CA 1
ATOM 740 C C . ILE A 1 92 ? 8.054 -6.340 -17.305 1.00 82.12 92 ILE A C 1
ATOM 742 O O . ILE A 1 92 ? 9.069 -6.511 -16.627 1.00 82.12 92 ILE A O 1
ATOM 746 N N . LYS A 1 93 ? 7.456 -7.337 -17.968 1.00 85.69 93 LYS A N 1
ATOM 747 C CA . LYS A 1 93 ? 7.850 -8.751 -17.849 1.00 85.69 93 LYS A CA 1
ATOM 748 C C . LYS A 1 93 ? 7.850 -9.186 -16.370 1.00 85.69 93 LYS A C 1
ATOM 750 O O . LYS A 1 93 ? 6.805 -9.163 -15.728 1.00 85.69 93 LYS A O 1
ATOM 755 N N . GLU A 1 94 ? 9.014 -9.543 -15.835 1.00 85.88 94 GLU A N 1
ATOM 756 C CA . GLU A 1 94 ? 9.222 -10.035 -14.466 1.00 85.88 94 GLU A CA 1
ATOM 757 C C . GLU A 1 94 ? 9.624 -8.934 -13.465 1.00 85.88 94 GLU A C 1
ATOM 759 O O . GLU A 1 94 ? 10.022 -9.223 -12.335 1.00 85.88 94 GLU A O 1
ATOM 764 N N . HIS A 1 95 ? 9.520 -7.664 -13.867 1.00 84.25 95 HIS A N 1
ATOM 765 C CA . HIS A 1 95 ? 9.944 -6.514 -13.072 1.00 84.25 95 HIS A CA 1
ATOM 766 C C . HIS A 1 95 ? 8.822 -5.487 -12.929 1.00 84.25 95 HIS A C 1
ATOM 768 O O . HIS A 1 95 ? 7.959 -5.367 -13.797 1.00 84.25 95 HIS A O 1
ATOM 774 N N . TYR A 1 96 ? 8.887 -4.682 -11.874 1.00 86.31 96 TYR A N 1
ATOM 775 C CA . TYR A 1 96 ? 8.228 -3.382 -11.829 1.00 86.31 96 TYR A CA 1
ATOM 776 C C . TYR A 1 96 ? 9.239 -2.293 -12.142 1.00 86.31 96 TYR A C 1
ATOM 778 O O . TYR A 1 96 ? 10.261 -2.186 -11.469 1.00 86.31 96 TYR A O 1
ATOM 786 N N . ARG A 1 97 ? 8.933 -1.457 -13.129 1.00 83.62 97 ARG A N 1
ATOM 787 C CA . ARG A 1 97 ? 9.622 -0.187 -13.329 1.00 83.62 97 ARG A CA 1
ATOM 788 C C . ARG A 1 97 ? 9.051 0.819 -12.344 1.00 83.62 97 ARG A C 1
ATOM 790 O O . ARG A 1 97 ? 7.905 1.212 -12.518 1.00 83.62 97 ARG A O 1
ATOM 797 N N . LEU A 1 98 ? 9.813 1.182 -11.320 1.00 84.31 98 LEU A N 1
ATOM 798 C CA . LEU A 1 98 ? 9.411 2.096 -10.257 1.00 84.31 98 LEU A CA 1
ATOM 799 C C . LEU A 1 98 ? 9.640 3.548 -10.655 1.00 84.31 98 LEU A C 1
ATOM 801 O O . LEU A 1 98 ? 10.655 3.879 -11.268 1.00 84.31 98 LEU A O 1
ATOM 805 N N . TRP A 1 99 ? 8.748 4.424 -10.224 1.00 81.00 99 TRP A N 1
ATOM 806 C CA . TRP A 1 99 ? 8.964 5.863 -10.238 1.00 81.00 99 TRP A CA 1
ATOM 807 C C . TRP A 1 99 ? 8.311 6.494 -9.019 1.00 81.00 99 TRP A C 1
ATOM 809 O O . TRP A 1 99 ? 7.291 6.031 -8.499 1.00 81.00 99 TRP A O 1
ATOM 819 N N . SER A 1 100 ? 8.939 7.547 -8.531 1.00 77.81 100 SER A N 1
ATOM 820 C CA . SER A 1 100 ? 8.405 8.348 -7.447 1.00 77.81 100 SER A CA 1
ATOM 821 C C . SER A 1 100 ? 7.384 9.351 -7.959 1.00 77.81 100 SER A C 1
ATOM 823 O O . SER A 1 100 ? 7.331 9.687 -9.142 1.00 77.81 100 SER A O 1
ATOM 825 N N . ILE A 1 101 ? 6.584 9.855 -7.029 1.00 73.06 101 ILE A N 1
ATOM 826 C CA . ILE A 1 101 ? 5.748 11.031 -7.238 1.00 73.06 101 ILE A CA 1
ATOM 827 C C . ILE A 1 101 ? 6.508 12.209 -6.621 1.00 73.06 101 ILE A C 1
ATOM 829 O O . ILE A 1 101 ? 6.402 12.428 -5.408 1.00 73.06 101 ILE A O 1
ATOM 833 N N . PRO A 1 102 ? 7.367 12.920 -7.375 1.00 59.62 102 PRO A N 1
ATOM 834 C CA . PRO A 1 102 ? 8.189 13.951 -6.772 1.00 59.62 102 PRO A CA 1
ATOM 835 C C . PRO A 1 102 ? 7.338 15.132 -6.311 1.00 59.62 102 PRO A C 1
ATOM 837 O O . PRO A 1 102 ? 6.390 15.550 -6.968 1.00 59.62 102 PRO A O 1
ATOM 840 N N . TYR A 1 103 ? 7.729 15.698 -5.169 1.00 49.88 103 TYR A N 1
ATOM 841 C CA . TYR A 1 103 ? 7.041 16.831 -4.551 1.00 49.88 103 TYR A CA 1
ATOM 842 C C . TYR A 1 103 ? 7.269 18.149 -5.318 1.00 49.88 103 TYR A C 1
ATOM 844 O O . TYR A 1 103 ? 6.444 19.043 -5.211 1.00 49.88 103 TYR A O 1
ATOM 852 N N . THR A 1 104 ? 8.359 18.276 -6.091 1.00 49.25 104 THR A N 1
ATOM 853 C CA . THR A 1 104 ? 8.724 19.472 -6.883 1.00 49.25 104 THR A CA 1
ATOM 854 C C . THR A 1 104 ? 9.963 19.197 -7.759 1.00 49.25 104 THR A C 1
ATOM 856 O O . THR A 1 104 ? 11.078 19.221 -7.245 1.00 49.25 104 THR A O 1
ATOM 859 N N . MET A 1 105 ? 9.809 18.942 -9.070 1.00 50.28 105 MET A N 1
ATOM 860 C CA . MET A 1 105 ? 10.918 18.873 -10.063 1.00 50.28 105 MET A CA 1
ATOM 861 C C . MET A 1 105 ? 12.185 18.098 -9.618 1.00 50.28 105 MET A C 1
ATOM 863 O O . MET A 1 105 ? 13.307 18.459 -9.974 1.00 50.28 105 MET A O 1
ATOM 867 N N . SER A 1 106 ? 12.026 17.066 -8.790 1.00 54.62 106 SER A N 1
ATOM 868 C CA . SER A 1 106 ? 13.126 16.327 -8.172 1.00 54.62 106 SER A CA 1
ATOM 869 C C . SER A 1 106 ? 13.115 14.885 -8.658 1.00 54.62 106 SER A C 1
ATOM 871 O O . SER A 1 106 ? 12.055 14.359 -8.974 1.00 54.62 106 SER A O 1
ATOM 873 N N . ILE A 1 107 ? 14.286 14.259 -8.716 1.00 63.47 107 ILE A N 1
ATOM 874 C CA . ILE A 1 107 ? 14.438 12.840 -9.043 1.00 63.47 107 ILE A CA 1
ATOM 875 C C . ILE A 1 107 ? 14.535 12.079 -7.721 1.00 63.47 107 ILE A C 1
ATOM 877 O O . ILE A 1 107 ? 15.327 12.463 -6.846 1.00 63.47 107 ILE A O 1
ATOM 881 N N . ALA A 1 108 ? 13.753 11.012 -7.556 1.00 71.00 108 ALA A N 1
ATOM 882 C CA . ALA A 1 108 ? 13.971 10.120 -6.424 1.00 71.00 108 ALA A CA 1
ATOM 883 C C . ALA A 1 108 ? 15.106 9.140 -6.700 1.00 71.00 108 ALA A C 1
ATOM 885 O O . ALA A 1 108 ? 15.291 8.660 -7.817 1.00 71.00 108 ALA A O 1
ATOM 886 N N . ILE A 1 109 ? 15.842 8.823 -5.640 1.00 75.06 109 ILE A N 1
ATOM 887 C CA . ILE A 1 109 ? 16.842 7.764 -5.610 1.00 75.06 109 ILE A CA 1
ATOM 888 C C . ILE A 1 109 ? 16.258 6.614 -4.791 1.00 75.06 109 ILE A C 1
ATOM 890 O O . ILE A 1 109 ? 15.939 6.778 -3.617 1.00 75.06 109 ILE A O 1
ATOM 894 N N . PHE A 1 110 ? 16.126 5.443 -5.390 1.00 77.81 110 PHE A N 1
ATOM 895 C CA . PHE A 1 110 ? 15.740 4.208 -4.726 1.00 77.81 110 PHE A CA 1
ATOM 896 C C . PHE A 1 110 ? 16.983 3.452 -4.277 1.00 77.81 110 PHE A C 1
ATOM 898 O O . PHE A 1 110 ? 17.855 3.170 -5.093 1.00 77.81 110 PHE A O 1
ATOM 905 N N . SER A 1 111 ? 17.043 3.108 -2.995 1.00 77.88 111 SER A N 1
ATOM 906 C CA . SER A 1 111 ? 18.110 2.318 -2.381 1.00 77.88 111 SER A CA 1
ATOM 907 C C . SER A 1 111 ? 17.581 0.951 -1.951 1.00 77.88 111 SER A C 1
ATOM 909 O O . SER A 1 111 ? 16.524 0.862 -1.319 1.00 77.88 111 SER A O 1
ATOM 911 N N . PHE A 1 112 ? 18.338 -0.103 -2.230 1.00 73.94 112 PHE A N 1
ATOM 912 C CA . PHE A 1 112 ? 17.990 -1.492 -1.931 1.00 73.94 112 PHE A CA 1
ATOM 913 C C . PHE A 1 112 ? 19.086 -2.140 -1.093 1.00 73.94 112 PHE A C 1
ATOM 915 O O . PHE A 1 112 ? 20.264 -1.848 -1.286 1.00 73.94 112 PHE A O 1
ATOM 922 N N . GLU A 1 113 ? 18.693 -3.035 -0.189 1.00 68.44 113 GLU A N 1
ATOM 923 C CA . GLU A 1 113 ? 19.632 -3.937 0.481 1.00 68.44 113 GLU A CA 1
ATOM 924 C C . GLU A 1 113 ? 20.162 -4.950 -0.543 1.00 68.44 113 GLU A C 1
ATOM 926 O O . GLU A 1 113 ? 19.385 -5.542 -1.295 1.00 68.44 113 GLU A O 1
ATOM 931 N N . ASN A 1 114 ? 21.477 -5.155 -0.583 1.00 60.12 114 ASN A N 1
ATOM 932 C CA . ASN A 1 114 ? 22.060 -6.222 -1.391 1.00 60.12 114 ASN A CA 1
ATOM 933 C C . ASN A 1 114 ? 21.745 -7.611 -0.790 1.00 60.12 114 ASN A C 1
ATOM 935 O O . ASN A 1 114 ? 21.676 -7.741 0.435 1.00 60.12 114 ASN A O 1
ATOM 939 N N . PRO A 1 115 ? 21.640 -8.674 -1.611 1.00 47.53 115 PRO A N 1
ATOM 940 C CA . PRO A 1 115 ? 21.744 -8.674 -3.065 1.00 47.53 115 PRO A CA 1
ATOM 941 C C . PRO A 1 115 ? 20.362 -8.543 -3.719 1.00 47.53 115 PRO A C 1
ATOM 943 O O . PRO A 1 115 ? 19.531 -9.441 -3.597 1.00 47.53 115 PRO A O 1
ATOM 946 N N . ILE A 1 116 ? 20.146 -7.497 -4.522 1.00 53.94 116 ILE A N 1
ATOM 947 C CA . ILE A 1 116 ? 19.193 -7.656 -5.625 1.00 53.94 116 ILE A CA 1
ATOM 948 C C . ILE A 1 116 ? 19.903 -8.579 -6.616 1.00 53.94 116 ILE A C 1
ATOM 950 O O . ILE A 1 116 ? 20.974 -8.224 -7.118 1.00 53.94 116 ILE A O 1
ATOM 954 N N . LEU A 1 117 ? 19.363 -9.777 -6.860 1.00 43.16 117 LEU A N 1
ATOM 955 C CA . LEU A 1 117 ? 19.852 -10.653 -7.932 1.00 43.16 117 LEU A CA 1
ATOM 956 C C . LEU A 1 117 ? 20.045 -9.807 -9.198 1.00 43.16 117 LEU A C 1
ATOM 958 O O . LEU A 1 117 ? 19.173 -8.988 -9.497 1.00 43.16 117 LEU A O 1
ATOM 962 N N . PRO A 1 118 ? 21.187 -9.925 -9.897 1.00 42.62 118 PRO A N 1
ATOM 963 C CA . PRO A 1 118 ? 21.552 -8.958 -10.914 1.00 42.62 118 PRO A CA 1
ATOM 964 C C . PRO A 1 118 ? 20.450 -8.892 -11.967 1.00 42.62 118 PRO A C 1
ATOM 966 O O . PRO A 1 118 ? 20.229 -9.848 -12.708 1.00 42.62 118 PRO A O 1
ATOM 969 N N . LEU A 1 119 ? 19.791 -7.732 -12.048 1.00 45.09 119 LEU A N 1
ATOM 970 C CA . LEU A 1 119 ? 19.105 -7.316 -13.263 1.00 45.09 119 LEU A CA 1
ATOM 971 C C . LEU A 1 119 ? 20.096 -7.542 -14.402 1.00 45.09 119 LEU A C 1
ATOM 973 O O . LEU A 1 119 ? 21.268 -7.146 -14.271 1.00 45.09 119 LEU A O 1
ATOM 977 N N . SER A 1 120 ? 19.645 -8.220 -15.459 1.00 42.06 120 SER A N 1
ATOM 978 C CA . SER A 1 120 ? 20.471 -8.495 -16.631 1.00 42.06 120 SER A CA 1
ATOM 979 C C . SER A 1 120 ? 21.177 -7.201 -17.047 1.00 42.06 120 SER A C 1
ATOM 981 O O . SER A 1 120 ? 20.604 -6.115 -16.961 1.00 42.06 120 SER A O 1
ATOM 983 N N . GLU A 1 121 ? 22.438 -7.287 -17.464 1.00 41.25 121 GLU A N 1
ATOM 984 C CA . GLU A 1 121 ? 23.263 -6.111 -17.780 1.00 41.25 121 GLU A CA 1
ATOM 985 C C . GLU A 1 121 ? 22.619 -5.200 -18.848 1.00 41.25 121 GLU A C 1
ATOM 987 O O . GLU A 1 121 ? 22.914 -4.012 -18.916 1.00 41.25 121 GLU A O 1
ATOM 992 N N . LYS A 1 122 ? 21.675 -5.749 -19.627 1.00 44.81 122 LYS A N 1
ATOM 993 C CA . LYS A 1 122 ? 20.893 -5.066 -20.666 1.00 44.81 122 LYS A CA 1
ATOM 994 C C . LYS A 1 122 ? 19.633 -4.359 -20.153 1.00 44.81 122 LYS A C 1
ATOM 996 O O . LYS A 1 122 ? 19.147 -3.462 -20.832 1.00 44.81 122 LYS A O 1
ATOM 1001 N N . ASP A 1 123 ? 19.118 -4.740 -18.985 1.00 42.41 123 ASP A N 1
ATOM 1002 C CA . ASP A 1 123 ? 17.906 -4.169 -18.377 1.00 42.41 123 ASP A CA 1
ATOM 1003 C C . ASP A 1 123 ? 18.228 -3.200 -17.222 1.00 42.41 123 ASP A C 1
ATOM 1005 O O . ASP A 1 123 ? 17.331 -2.617 -16.610 1.00 42.41 123 ASP A O 1
ATOM 1009 N N . ARG A 1 124 ? 19.511 -3.004 -16.893 1.00 42.78 124 ARG A N 1
ATOM 1010 C CA . ARG A 1 124 ? 19.920 -2.069 -15.840 1.00 42.78 124 ARG A CA 1
ATOM 1011 C C . ARG A 1 124 ? 19.658 -0.626 -16.265 1.00 42.78 124 ARG A C 1
ATOM 1013 O O . ARG A 1 124 ? 20.340 -0.088 -17.132 1.00 42.78 124 ARG A O 1
ATOM 1020 N N . ILE A 1 125 ? 18.762 0.045 -15.546 1.00 44.56 125 ILE A N 1
ATOM 1021 C CA . ILE A 1 125 ? 18.896 1.490 -15.349 1.00 44.56 125 ILE A CA 1
ATOM 1022 C C . ILE A 1 125 ? 20.109 1.664 -14.431 1.00 44.56 125 ILE A C 1
ATOM 1024 O O . ILE A 1 125 ? 20.129 1.129 -13.323 1.00 44.56 125 ILE A O 1
ATOM 1028 N N . LEU A 1 126 ? 21.153 2.304 -14.959 1.00 45.56 126 LEU A N 1
ATOM 1029 C CA . LEU A 1 126 ? 22.493 2.394 -14.375 1.00 45.56 126 LEU A CA 1
ATOM 1030 C C . LEU A 1 126 ? 22.435 2.746 -12.875 1.00 45.56 126 LEU A C 1
ATOM 1032 O O . LEU A 1 126 ? 21.877 3.792 -12.529 1.00 45.56 126 LEU A O 1
ATOM 1036 N N . PRO A 1 127 ? 22.986 1.910 -11.972 1.00 50.31 127 PRO A N 1
ATOM 1037 C CA . PRO A 1 127 ? 23.043 2.271 -10.568 1.00 50.31 127 PRO A CA 1
ATOM 1038 C C . PRO A 1 127 ? 23.930 3.508 -10.389 1.00 50.31 127 PRO A C 1
ATOM 1040 O O . PRO A 1 127 ? 25.044 3.556 -10.908 1.00 50.31 127 PRO A O 1
ATOM 1043 N N . PHE A 1 128 ? 23.443 4.504 -9.646 1.00 48.97 128 PHE A N 1
ATOM 1044 C CA . PHE A 1 128 ? 24.209 5.720 -9.334 1.00 48.97 128 PHE A CA 1
ATOM 1045 C C . PHE A 1 128 ? 25.373 5.423 -8.385 1.00 48.97 128 PHE A C 1
ATOM 1047 O O . PHE A 1 128 ? 26.413 6.075 -8.432 1.00 48.97 128 PHE A O 1
ATOM 1054 N N . PHE A 1 129 ? 25.183 4.437 -7.513 1.00 49.81 129 PHE A N 1
ATOM 1055 C CA . PHE A 1 129 ? 26.153 3.998 -6.525 1.00 49.81 129 PHE A CA 1
ATOM 1056 C C . PHE A 1 129 ? 25.840 2.557 -6.121 1.00 49.81 129 PHE A C 1
ATOM 1058 O O . PHE A 1 129 ? 24.675 2.225 -5.869 1.00 49.81 129 PHE A O 1
ATOM 1065 N N . ASN A 1 130 ? 26.876 1.723 -6.058 1.00 52.53 130 ASN A N 1
ATOM 1066 C CA . ASN A 1 130 ? 26.812 0.361 -5.545 1.00 52.53 130 ASN A CA 1
ATOM 1067 C C . ASN A 1 130 ? 27.925 0.193 -4.502 1.00 52.53 130 ASN A C 1
ATOM 1069 O O . ASN A 1 130 ? 29.097 0.390 -4.823 1.00 52.53 130 ASN A O 1
ATOM 1073 N N . SER A 1 131 ? 27.560 -0.122 -3.264 1.00 58.31 131 SER A N 1
ATOM 1074 C CA . SER A 1 131 ? 28.490 -0.583 -2.228 1.00 58.31 131 SER A CA 1
ATOM 1075 C C . SER A 1 131 ? 28.235 -2.056 -1.933 1.00 58.31 131 SER A C 1
ATOM 1077 O O . SER A 1 131 ? 27.238 -2.611 -2.382 1.00 58.31 131 SER A O 1
ATOM 1079 N N . ASP A 1 132 ? 29.080 -2.680 -1.112 1.00 58.00 132 ASP A N 1
ATOM 1080 C CA . ASP A 1 132 ? 28.898 -4.079 -0.699 1.00 58.00 132 ASP A CA 1
ATOM 1081 C C . ASP A 1 132 ? 27.523 -4.343 -0.053 1.00 58.00 132 ASP A C 1
ATOM 1083 O O . ASP A 1 132 ? 27.002 -5.456 -0.122 1.00 58.00 132 ASP A O 1
ATOM 1087 N N . SER A 1 133 ? 26.882 -3.317 0.517 1.00 60.97 133 SER A N 1
ATOM 1088 C CA . SER A 1 133 ? 25.615 -3.434 1.245 1.00 60.97 133 SER A CA 1
ATOM 1089 C C . SER A 1 133 ? 24.394 -2.823 0.551 1.00 60.97 133 SER A C 1
ATOM 1091 O O . SER A 1 133 ? 23.273 -3.218 0.885 1.00 60.97 133 SER A O 1
ATOM 1093 N N . ILE A 1 134 ? 24.565 -1.864 -0.369 1.00 67.12 134 ILE A N 1
ATOM 1094 C CA . ILE A 1 134 ? 23.458 -1.069 -0.922 1.00 67.12 134 ILE A CA 1
ATOM 1095 C C . ILE A 1 134 ? 23.634 -0.831 -2.426 1.00 67.12 134 ILE A C 1
ATOM 1097 O O . ILE A 1 134 ? 24.662 -0.318 -2.865 1.00 67.12 134 ILE A O 1
ATOM 1101 N N . THR A 1 135 ? 22.569 -1.078 -3.190 1.00 71.12 135 THR A N 1
ATOM 1102 C CA . THR A 1 135 ? 22.431 -0.644 -4.590 1.00 71.12 135 THR A CA 1
ATOM 1103 C C . THR A 1 135 ? 21.487 0.555 -4.670 1.00 71.12 135 THR A C 1
ATOM 1105 O O . THR A 1 135 ? 20.436 0.540 -4.029 1.00 71.12 135 THR A O 1
ATOM 1108 N N . THR A 1 136 ? 21.820 1.580 -5.464 1.00 72.00 136 THR A N 1
ATOM 1109 C CA . THR A 1 136 ? 20.949 2.750 -5.687 1.00 72.00 136 THR A CA 1
ATOM 1110 C C . THR A 1 136 ? 20.665 3.020 -7.166 1.00 72.00 136 THR A C 1
ATOM 1112 O O . THR A 1 136 ? 21.555 2.871 -7.997 1.00 72.00 136 THR A O 1
ATOM 1115 N N . CYS A 1 137 ? 19.454 3.457 -7.507 1.00 74.44 137 CYS A N 1
ATOM 1116 C CA . CYS A 1 137 ? 19.020 3.813 -8.869 1.00 74.44 137 CYS A CA 1
ATOM 1117 C C . CYS A 1 137 ? 18.008 4.968 -8.817 1.00 74.44 137 CYS A C 1
ATOM 1119 O O . CYS A 1 137 ? 17.351 5.165 -7.800 1.00 74.44 137 CYS A O 1
ATOM 1121 N N . SER A 1 138 ? 17.863 5.740 -9.892 1.00 73.69 138 SER A N 1
ATOM 1122 C CA . SER A 1 138 ? 16.848 6.799 -9.968 1.00 73.69 138 SER A CA 1
ATOM 1123 C C . SER A 1 138 ? 15.465 6.271 -10.366 1.00 73.69 138 SER A C 1
ATOM 1125 O O . SER A 1 138 ? 15.285 5.071 -10.592 1.00 73.69 138 SER A O 1
ATOM 1127 N N . ASP A 1 139 ? 14.499 7.180 -10.526 1.00 72.62 139 ASP A N 1
ATOM 1128 C CA . ASP A 1 139 ? 13.249 6.920 -11.249 1.00 72.62 139 ASP A CA 1
ATOM 1129 C C . ASP A 1 139 ? 13.483 6.114 -12.537 1.00 72.62 139 ASP A C 1
ATOM 1131 O O . ASP A 1 139 ? 14.445 6.325 -13.282 1.00 72.62 139 ASP A O 1
ATOM 1135 N N . GLY A 1 140 ? 12.597 5.148 -12.766 1.00 71.12 140 GLY A N 1
ATOM 1136 C CA . GLY A 1 140 ? 12.712 4.118 -13.789 1.00 71.12 140 GLY A CA 1
ATOM 1137 C C . GLY A 1 140 ? 13.368 2.818 -13.311 1.00 71.12 140 GLY A C 1
ATOM 1138 O O . GLY A 1 140 ? 13.493 1.892 -14.107 1.00 71.12 140 GLY A O 1
ATOM 1139 N N . CYS A 1 141 ? 13.776 2.713 -12.049 1.00 76.50 141 CYS A N 1
ATOM 1140 C CA . CYS A 1 141 ? 14.442 1.517 -11.546 1.00 76.50 141 CYS A CA 1
ATOM 1141 C C . CYS A 1 141 ? 13.612 0.242 -11.711 1.00 76.50 141 CYS A C 1
ATOM 1143 O O . CYS A 1 141 ? 12.409 0.251 -11.463 1.00 76.50 141 CYS A O 1
ATOM 1145 N N . LEU A 1 142 ? 14.252 -0.868 -12.072 1.00 79.44 142 LEU A N 1
ATOM 1146 C CA . LEU A 1 142 ? 13.579 -2.160 -12.161 1.00 79.44 142 LEU A CA 1
ATOM 1147 C C . LEU A 1 142 ? 13.702 -2.919 -10.836 1.00 79.44 142 LEU A C 1
ATOM 1149 O O . LEU A 1 142 ? 14.800 -3.219 -10.382 1.00 79.44 142 LEU A O 1
ATOM 1153 N N . LEU A 1 143 ? 12.570 -3.264 -10.232 1.00 81.75 143 LEU A N 1
ATOM 1154 C CA . LEU A 1 143 ? 12.486 -4.132 -9.060 1.00 81.75 143 LEU A CA 1
ATOM 1155 C C . LEU A 1 143 ? 11.939 -5.501 -9.489 1.00 81.75 143 LEU A C 1
ATOM 1157 O O . LEU A 1 143 ? 10.804 -5.553 -9.974 1.00 81.75 143 LEU A O 1
ATOM 1161 N N . PRO A 1 144 ? 12.689 -6.608 -9.318 1.00 85.06 144 PRO A N 1
ATOM 1162 C CA . PRO A 1 144 ? 12.156 -7.945 -9.567 1.00 85.06 144 PRO A CA 1
ATOM 1163 C C . PRO A 1 144 ? 10.886 -8.211 -8.749 1.00 85.06 144 PRO A C 1
ATOM 1165 O O . PRO A 1 144 ? 10.843 -7.941 -7.545 1.00 85.06 144 PRO A O 1
ATOM 1168 N N . ILE A 1 145 ? 9.853 -8.769 -9.386 1.00 86.88 145 ILE A N 1
ATOM 1169 C CA . ILE A 1 145 ? 8.558 -9.043 -8.734 1.00 86.88 145 ILE A CA 1
ATOM 1170 C C . ILE A 1 145 ? 8.727 -10.004 -7.547 1.00 86.88 145 ILE A C 1
ATOM 1172 O O . ILE A 1 145 ? 8.124 -9.810 -6.491 1.00 86.88 145 ILE A O 1
ATOM 1176 N N . SER A 1 146 ? 9.576 -11.023 -7.695 1.00 82.25 146 SER A N 1
ATOM 1177 C CA . SER A 1 146 ? 9.883 -11.983 -6.628 1.00 82.25 146 SER A CA 1
ATOM 1178 C C . SER A 1 146 ? 10.486 -11.306 -5.394 1.00 82.25 146 SER A C 1
ATOM 1180 O O . SER A 1 146 ? 10.105 -11.631 -4.268 1.00 82.25 146 SER A O 1
ATOM 1182 N N . GLU A 1 147 ? 11.369 -10.327 -5.595 1.00 82.12 147 GLU A N 1
ATOM 1183 C CA . GLU A 1 147 ? 12.001 -9.578 -4.510 1.00 82.12 147 GLU A CA 1
ATOM 1184 C C . GLU A 1 147 ? 10.999 -8.668 -3.797 1.00 82.12 147 GLU A C 1
ATOM 1186 O O . GLU A 1 147 ? 10.935 -8.658 -2.566 1.00 82.12 147 GLU A O 1
ATOM 1191 N N . LEU A 1 148 ? 10.132 -7.983 -4.550 1.00 83.31 148 LEU A N 1
ATOM 1192 C CA . LEU A 1 148 ? 9.026 -7.223 -3.969 1.00 83.31 148 LEU A CA 1
ATOM 1193 C C . LEU A 1 148 ? 8.149 -8.113 -3.074 1.00 83.31 148 LEU A C 1
ATOM 1195 O O . LEU A 1 148 ? 7.876 -7.757 -1.926 1.00 83.31 148 LEU A O 1
ATOM 1199 N N . HIS A 1 149 ? 7.736 -9.284 -3.564 1.00 83.19 149 HIS A N 1
ATOM 1200 C CA . HIS A 1 149 ? 6.918 -10.217 -2.786 1.00 83.19 149 HIS A CA 1
ATOM 1201 C C . HIS A 1 149 ? 7.639 -10.722 -1.531 1.00 83.19 149 HIS A C 1
ATOM 1203 O O . HIS A 1 149 ? 7.023 -10.825 -0.466 1.00 83.19 149 HIS A O 1
ATOM 1209 N N . ASN A 1 150 ? 8.944 -10.992 -1.614 1.00 81.56 150 ASN A N 1
ATOM 1210 C CA . ASN A 1 150 ? 9.749 -11.378 -0.457 1.00 81.56 150 ASN A CA 1
ATOM 1211 C C . ASN A 1 150 ? 9.801 -10.267 0.598 1.00 81.56 150 ASN A C 1
ATOM 1213 O O . ASN A 1 150 ? 9.600 -10.545 1.786 1.00 81.56 150 ASN A O 1
ATOM 1217 N N . LEU A 1 151 ? 10.008 -9.014 0.180 1.00 79.50 151 LEU A N 1
ATOM 1218 C CA . LEU A 1 151 ? 10.005 -7.852 1.069 1.00 79.50 151 LEU A CA 1
ATOM 1219 C C . LEU A 1 151 ? 8.637 -7.663 1.728 1.00 79.50 151 LEU A C 1
ATOM 1221 O O . LEU A 1 151 ? 8.562 -7.578 2.956 1.00 79.50 151 LEU A O 1
ATOM 1225 N N . ILE A 1 152 ? 7.554 -7.683 0.947 1.00 78.81 152 ILE A N 1
ATOM 1226 C CA . ILE A 1 152 ? 6.184 -7.592 1.472 1.00 78.81 152 ILE A CA 1
ATOM 1227 C C . ILE A 1 152 ? 5.943 -8.704 2.499 1.00 78.81 152 ILE A C 1
ATOM 1229 O O . ILE A 1 152 ? 5.531 -8.424 3.623 1.00 78.81 152 ILE A O 1
ATOM 1233 N N . LYS A 1 153 ? 6.282 -9.959 2.182 1.00 79.75 153 LYS A N 1
ATOM 1234 C CA . LYS A 1 153 ? 6.116 -11.102 3.095 1.00 79.75 153 LYS A CA 1
ATOM 1235 C C . LYS A 1 153 ? 6.947 -10.962 4.373 1.00 79.75 153 LYS A C 1
ATOM 1237 O O . LYS A 1 153 ? 6.460 -11.287 5.457 1.00 79.75 153 LYS A O 1
ATOM 1242 N N . LYS A 1 154 ? 8.195 -10.489 4.275 1.00 79.19 154 LYS A N 1
ATOM 1243 C CA . LYS A 1 154 ? 9.083 -10.226 5.423 1.00 79.19 154 LYS A CA 1
ATOM 1244 C C . LYS A 1 154 ? 8.467 -9.183 6.356 1.00 79.19 154 LYS A C 1
ATOM 1246 O O . LYS A 1 154 ? 8.440 -9.399 7.570 1.00 79.19 154 LYS A O 1
ATOM 1251 N N . TYR A 1 155 ? 7.954 -8.084 5.806 1.00 76.06 155 TYR A N 1
ATOM 1252 C CA . TYR A 1 155 ? 7.376 -7.003 6.602 1.00 76.06 155 TYR A CA 1
ATOM 1253 C C . TYR A 1 155 ? 5.979 -7.319 7.131 1.00 76.06 155 TYR A C 1
ATOM 1255 O O . TYR A 1 155 ? 5.752 -7.043 8.307 1.00 76.06 155 TYR A O 1
ATOM 1263 N N . ARG A 1 156 ? 5.115 -8.004 6.366 1.00 73.25 156 ARG A N 1
ATOM 1264 C CA . ARG A 1 156 ? 3.839 -8.552 6.871 1.00 73.25 156 ARG A CA 1
ATOM 1265 C C . ARG A 1 156 ? 4.093 -9.448 8.094 1.00 73.25 156 ARG A C 1
ATOM 1267 O O . ARG A 1 156 ? 3.589 -9.165 9.170 1.00 73.25 156 ARG A O 1
ATOM 1274 N N . LYS A 1 157 ? 5.034 -10.400 8.015 1.00 75.69 157 LYS A N 1
ATOM 1275 C CA . LYS A 1 157 ? 5.424 -11.236 9.174 1.00 75.69 157 LYS A CA 1
ATOM 1276 C C . LYS A 1 157 ? 5.932 -10.436 10.378 1.00 75.69 157 LYS A C 1
ATOM 1278 O O . LYS A 1 157 ? 5.717 -10.839 11.522 1.00 75.69 157 LYS A O 1
ATOM 1283 N N . LYS A 1 158 ? 6.691 -9.357 10.153 1.00 73.19 158 LYS A N 1
ATOM 1284 C CA . LYS A 1 158 ? 7.178 -8.489 11.239 1.00 73.19 158 LYS A CA 1
ATOM 1285 C C . LYS A 1 158 ? 6.015 -7.738 11.882 1.00 73.19 158 LYS A C 1
ATOM 1287 O O . LYS A 1 158 ? 5.972 -7.653 13.105 1.00 73.19 158 LYS A O 1
ATOM 1292 N N . PHE A 1 159 ? 5.099 -7.233 11.066 1.00 70.88 159 PHE A N 1
ATOM 1293 C CA . PHE A 1 159 ? 3.888 -6.564 11.508 1.00 70.88 159 PHE A CA 1
ATOM 1294 C C . PHE A 1 159 ? 2.987 -7.509 12.315 1.00 70.88 159 PHE A C 1
ATOM 1296 O O . PHE A 1 159 ? 2.647 -7.178 13.444 1.00 70.88 159 PHE A O 1
ATOM 1303 N N . ASP A 1 160 ? 2.757 -8.738 11.846 1.00 73.00 160 ASP A N 1
ATOM 1304 C CA . ASP A 1 160 ? 1.992 -9.762 12.575 1.00 73.00 160 ASP A CA 1
ATOM 1305 C C . ASP A 1 160 ? 2.578 -10.055 13.961 1.00 73.00 160 ASP A C 1
ATOM 1307 O O . ASP A 1 160 ? 1.858 -10.218 14.943 1.00 73.00 160 ASP A O 1
ATOM 1311 N N . LYS A 1 161 ? 3.912 -10.113 14.070 1.00 77.69 161 LYS A N 1
ATOM 1312 C CA . LYS A 1 161 ? 4.595 -10.296 15.361 1.00 77.69 161 LYS A CA 1
ATOM 1313 C C . LYS A 1 161 ? 4.385 -9.120 16.312 1.00 77.69 161 LYS A C 1
ATOM 1315 O O . LYS A 1 161 ? 4.466 -9.324 17.519 1.00 77.69 161 LYS A O 1
ATOM 1320 N N . VAL A 1 162 ? 4.210 -7.912 15.782 1.00 74.50 162 VAL A N 1
ATOM 1321 C CA . VAL A 1 162 ? 3.921 -6.714 16.575 1.00 74.50 162 VAL A CA 1
ATOM 1322 C C . VAL A 1 162 ? 2.453 -6.711 16.982 1.00 74.50 162 VAL A C 1
ATOM 1324 O O . VAL A 1 162 ? 2.185 -6.572 18.169 1.00 74.50 162 VAL A O 1
ATOM 1327 N N . LEU A 1 163 ? 1.529 -6.951 16.046 1.00 72.62 163 LEU A N 1
ATOM 1328 C CA . LEU A 1 163 ? 0.093 -7.022 16.327 1.00 72.62 163 LEU A CA 1
ATOM 1329 C C . LEU A 1 163 ? -0.242 -8.060 17.401 1.00 72.62 163 LEU A C 1
ATOM 1331 O O . LEU A 1 163 ? -0.964 -7.751 18.338 1.00 72.62 163 LEU A O 1
ATOM 1335 N N . LYS A 1 164 ? 0.369 -9.250 17.349 1.00 78.00 164 LYS A N 1
ATOM 1336 C CA . LYS A 1 164 ? 0.184 -10.302 18.370 1.00 78.00 164 LYS A CA 1
ATOM 1337 C C . LYS A 1 164 ? 0.619 -9.914 19.786 1.00 78.00 164 LYS A C 1
ATOM 1339 O O . LYS A 1 164 ? 0.317 -10.643 20.722 1.00 78.00 164 LYS A O 1
ATOM 1344 N N . LYS A 1 165 ? 1.394 -8.839 19.936 1.00 80.44 165 LYS A N 1
ATOM 1345 C CA . LYS A 1 165 ? 1.851 -8.324 21.235 1.00 80.44 165 LYS A CA 1
ATOM 1346 C C . LYS A 1 165 ? 1.039 -7.127 21.714 1.00 80.44 165 LYS A C 1
ATOM 1348 O O . LYS A 1 165 ? 1.328 -6.622 22.792 1.00 80.44 165 LYS A O 1
ATOM 1353 N N . VAL A 1 166 ? 0.104 -6.633 20.904 1.00 78.56 166 VAL A N 1
ATOM 1354 C CA . VAL A 1 166 ? -0.776 -5.544 21.312 1.00 78.56 166 VAL A CA 1
ATOM 1355 C C . VAL A 1 166 ? -1.769 -6.108 22.318 1.00 78.56 166 VAL A C 1
ATOM 1357 O O . VAL A 1 166 ? -2.610 -6.931 21.961 1.00 78.56 166 VAL A O 1
ATOM 1360 N N . ASP A 1 167 ? -1.648 -5.666 23.565 1.00 81.38 167 ASP A N 1
ATOM 1361 C CA . ASP A 1 167 ? -2.679 -5.874 24.570 1.00 81.38 167 ASP A CA 1
ATOM 1362 C C . ASP A 1 167 ? -3.804 -4.872 24.309 1.00 81.38 167 ASP A C 1
ATOM 1364 O O . ASP A 1 167 ? -3.592 -3.660 24.371 1.00 81.38 167 ASP A O 1
ATOM 1368 N N . ILE A 1 168 ? -4.978 -5.376 23.925 1.00 81.25 168 ILE A N 1
ATOM 1369 C CA . ILE A 1 168 ? -6.105 -4.509 23.585 1.00 81.25 168 ILE A CA 1
ATOM 1370 C C . ILE A 1 168 ? -6.873 -4.010 24.815 1.00 81.25 168 ILE A C 1
ATOM 1372 O O . ILE A 1 168 ? -7.598 -3.023 24.699 1.00 81.25 168 ILE A O 1
ATOM 1376 N N . SER A 1 169 ? -6.672 -4.624 25.987 1.00 78.69 169 SER A N 1
ATOM 1377 C CA . SER A 1 169 ? -7.312 -4.187 27.238 1.00 78.69 169 SER A CA 1
ATOM 1378 C C . SER A 1 169 ? -6.850 -2.787 27.665 1.00 78.69 169 SER A C 1
ATOM 1380 O O . SER A 1 169 ? -7.626 -1.998 28.201 1.00 78.69 169 SER A O 1
ATOM 1382 N N . ASP A 1 170 ? -5.628 -2.403 27.278 1.00 77.69 170 ASP A N 1
ATOM 1383 C CA . ASP A 1 170 ? -5.079 -1.052 27.440 1.00 77.69 170 ASP A CA 1
ATOM 1384 C C . ASP A 1 170 ? -5.861 0.031 26.668 1.00 77.69 170 ASP A C 1
ATOM 1386 O O . ASP A 1 170 ? -5.566 1.224 26.832 1.00 77.69 170 ASP A O 1
ATOM 1390 N N . PHE A 1 171 ? -6.799 -0.341 25.787 1.00 77.44 171 PHE A N 1
ATOM 1391 C CA . PHE A 1 171 ? -7.639 0.594 25.031 1.00 77.44 171 PHE A CA 1
ATOM 1392 C C . PHE A 1 171 ? -9.049 0.751 25.583 1.00 77.44 171 PHE A C 1
ATOM 1394 O O . PHE A 1 171 ? -9.704 1.712 25.206 1.00 77.44 171 PHE A O 1
ATOM 1401 N N . GLU A 1 172 ? -9.519 -0.108 26.486 1.00 74.75 172 GLU A N 1
ATOM 1402 C CA . GLU A 1 172 ? -10.908 -0.052 26.976 1.00 74.75 172 GLU A CA 1
ATOM 1403 C C . GLU A 1 172 ? -11.252 1.297 27.631 1.00 74.75 172 GLU A C 1
ATOM 1405 O O . GLU A 1 172 ? -12.374 1.770 27.537 1.00 74.75 172 GLU A O 1
ATOM 1410 N N . ASN A 1 173 ? -10.265 1.972 28.226 1.00 75.81 173 ASN A N 1
ATOM 1411 C CA . ASN A 1 173 ? -10.448 3.283 28.860 1.00 75.81 173 ASN A CA 1
ATOM 1412 C C . ASN A 1 173 ? -9.992 4.465 27.991 1.00 75.81 173 ASN A C 1
ATOM 1414 O O . ASN A 1 173 ? -9.857 5.579 28.498 1.00 75.81 173 ASN A O 1
ATOM 1418 N N . LYS A 1 174 ? -9.686 4.227 26.713 1.00 78.19 174 LYS A N 1
ATOM 1419 C CA . LYS A 1 174 ? -9.196 5.255 25.788 1.00 78.19 174 LYS A CA 1
ATOM 1420 C C . LYS A 1 174 ? -10.294 5.729 24.858 1.00 78.19 174 LYS A C 1
ATOM 1422 O O . LYS A 1 174 ? -11.312 5.065 24.652 1.00 78.19 174 LYS A O 1
ATOM 1427 N N . GLU A 1 175 ? -10.049 6.885 24.259 1.00 80.19 175 GLU A N 1
ATOM 1428 C CA . GLU A 1 175 ? -10.887 7.364 23.175 1.00 80.19 175 GLU A CA 1
ATOM 1429 C C . GLU A 1 175 ? -10.545 6.616 21.870 1.00 80.19 175 GLU A C 1
ATOM 1431 O O . GLU A 1 175 ? -9.391 6.272 21.604 1.00 80.19 175 GLU A O 1
ATOM 1436 N N . VAL A 1 176 ? -11.542 6.385 21.013 1.00 72.88 176 VAL A N 1
ATOM 1437 C CA . VAL A 1 176 ? -11.407 5.679 19.728 1.00 72.88 176 VAL A CA 1
ATOM 1438 C C . VAL A 1 176 ? -10.314 6.308 18.861 1.00 72.88 176 VAL A C 1
ATOM 1440 O O . VAL A 1 176 ? -9.554 5.580 18.223 1.00 72.88 176 VAL A O 1
ATOM 1443 N N . TYR A 1 177 ? -10.168 7.640 18.881 1.00 75.81 177 TYR A N 1
ATOM 1444 C CA . TYR A 1 177 ? -9.121 8.336 18.129 1.00 75.81 177 TYR A CA 1
ATOM 1445 C C . TYR A 1 177 ? -7.700 7.908 18.556 1.00 75.81 177 TYR A C 1
ATOM 1447 O O . TYR A 1 177 ? -6.779 7.934 17.739 1.00 75.81 177 TYR A O 1
ATOM 1455 N N . GLU A 1 178 ? -7.491 7.459 19.798 1.00 74.38 178 GLU A N 1
ATOM 1456 C CA . GLU A 1 178 ? -6.177 7.009 20.271 1.00 74.38 178 GLU A CA 1
ATOM 1457 C C . GLU A 1 178 ? -5.728 5.706 19.597 1.00 74.38 178 GLU A C 1
ATOM 1459 O O . GLU A 1 178 ? -4.526 5.504 19.399 1.00 74.38 178 GLU A O 1
ATOM 1464 N N . ILE A 1 179 ? -6.665 4.854 19.163 1.00 72.44 179 ILE A N 1
ATOM 1465 C CA . ILE A 1 179 ? -6.360 3.648 18.375 1.00 72.44 179 ILE A CA 1
ATOM 1466 C C . ILE A 1 179 ? -5.721 4.032 17.034 1.00 72.44 179 ILE A C 1
ATOM 1468 O O . ILE A 1 179 ? -4.761 3.391 16.603 1.00 72.44 179 ILE A O 1
ATOM 1472 N N . PHE A 1 180 ? -6.175 5.121 16.403 1.00 66.56 180 PHE A N 1
ATOM 1473 C CA . PHE A 1 180 ? -5.670 5.576 15.100 1.00 66.56 180 PHE A CA 1
ATOM 1474 C C . PHE A 1 180 ? -4.205 5.991 15.137 1.00 66.56 180 PHE A C 1
ATOM 1476 O O . PHE A 1 180 ? -3.488 5.822 14.149 1.00 66.56 180 PHE A O 1
ATOM 1483 N N . TYR A 1 181 ? -3.749 6.542 16.261 1.00 65.06 181 TYR A N 1
ATOM 1484 C CA . TYR A 1 181 ? -2.359 6.975 16.424 1.00 65.06 181 TYR A CA 1
ATOM 1485 C C . TYR A 1 181 ? -1.509 5.974 17.181 1.00 65.06 181 TYR A C 1
ATOM 1487 O O . TYR A 1 181 ? -0.282 6.129 17.224 1.00 65.06 181 TYR A O 1
ATOM 1495 N N . ASN A 1 182 ? -2.125 4.930 17.731 1.00 70.19 182 ASN A N 1
ATOM 1496 C CA . ASN A 1 182 ? -1.394 3.854 18.351 1.00 70.19 182 ASN A CA 1
ATOM 1497 C C . ASN A 1 182 ? -0.451 3.229 17.311 1.00 70.19 182 ASN A C 1
ATOM 1499 O O . ASN A 1 182 ? -0.858 2.742 16.255 1.00 70.19 182 ASN A O 1
ATOM 1503 N N . VAL A 1 183 ? 0.854 3.323 17.583 1.00 60.12 183 VAL A N 1
ATOM 1504 C CA . VAL A 1 183 ? 1.925 3.016 16.623 1.00 60.12 183 VAL A CA 1
ATOM 1505 C C . VAL A 1 183 ? 1.768 1.649 15.943 1.00 60.12 183 VAL A C 1
ATOM 1507 O O . VAL A 1 183 ? 2.021 1.601 14.738 1.00 60.12 183 VAL A O 1
ATOM 1510 N N . PRO A 1 184 ? 1.380 0.564 16.637 1.00 60.44 184 PRO A N 1
ATOM 1511 C CA . PRO A 1 184 ? 1.137 -0.723 15.991 1.00 60.44 184 PRO A CA 1
ATOM 1512 C C . PRO A 1 184 ? -0.211 -0.844 15.256 1.00 60.44 184 PRO A C 1
ATOM 1514 O O . PRO A 1 184 ? -0.279 -1.628 14.317 1.00 60.44 184 PRO A O 1
ATOM 1517 N N . LEU A 1 185 ? -1.246 -0.071 15.605 1.00 67.38 185 LEU A N 1
ATOM 1518 C CA . LEU A 1 185 ? -2.599 -0.202 15.028 1.00 67.38 185 LEU A CA 1
ATOM 1519 C C . LEU A 1 185 ? -2.890 0.777 13.876 1.00 67.38 185 LEU A C 1
ATOM 1521 O O . LEU A 1 185 ? -3.773 0.542 13.057 1.00 67.38 185 LEU A O 1
ATOM 1525 N N . LYS A 1 186 ? -2.082 1.828 13.712 1.00 67.50 186 LYS A N 1
ATOM 1526 C CA . LYS A 1 186 ? -2.243 2.836 12.641 1.00 67.50 186 LYS A CA 1
ATOM 1527 C C . LYS A 1 186 ? -2.034 2.337 11.200 1.00 67.50 186 LYS A C 1
ATOM 1529 O O . LYS A 1 186 ? -2.152 3.122 10.261 1.00 67.50 186 LYS A O 1
ATOM 1534 N N . TYR A 1 187 ? -1.628 1.080 11.016 1.00 65.31 187 TYR A N 1
ATOM 1535 C CA . TYR A 1 187 ? -1.307 0.491 9.708 1.00 65.31 187 TYR A CA 1
ATOM 1536 C C . TYR A 1 187 ? -2.445 -0.377 9.152 1.00 65.31 187 TYR A C 1
ATOM 1538 O O . TYR A 1 187 ? -2.201 -1.326 8.406 1.00 65.31 187 TYR A O 1
ATOM 1546 N N . TYR A 1 188 ? -3.690 -0.069 9.515 1.00 65.94 188 TYR A N 1
ATOM 1547 C CA . TYR A 1 188 ? -4.842 -0.673 8.865 1.00 65.94 188 TYR A CA 1
ATOM 1548 C C . TYR A 1 188 ? -4.854 -0.308 7.370 1.00 65.94 188 TYR A C 1
ATOM 1550 O O . TYR A 1 188 ? -4.510 0.804 6.951 1.00 65.94 188 TYR A O 1
ATOM 1558 N N . THR A 1 189 ? -5.250 -1.277 6.558 1.00 59.44 189 THR A N 1
ATOM 1559 C CA . THR A 1 189 ? -5.501 -1.077 5.131 1.00 59.44 189 THR A CA 1
ATOM 1560 C C . THR A 1 189 ? -6.824 -0.349 4.977 1.00 59.44 189 THR A C 1
ATOM 1562 O O . THR A 1 189 ? -6.838 0.801 4.558 1.00 59.44 189 THR A O 1
ATOM 1565 N N . ARG A 1 190 ? -7.911 -0.941 5.470 1.00 68.81 190 ARG A N 1
ATOM 1566 C CA . ARG A 1 190 ? -9.268 -0.398 5.415 1.00 68.81 190 ARG A CA 1
ATOM 1567 C C . ARG A 1 190 ? -9.779 -0.110 6.817 1.00 68.81 190 ARG A C 1
ATOM 1569 O O . ARG A 1 190 ? -9.362 -0.746 7.780 1.00 68.81 190 ARG A O 1
ATOM 1576 N N . TRP A 1 191 ? -10.725 0.806 6.906 1.00 74.25 191 TRP A N 1
ATOM 1577 C CA . TRP A 1 191 ? -11.661 0.838 8.013 1.00 74.25 191 TRP A CA 1
ATOM 1578 C C . TRP A 1 191 ? -13.058 1.145 7.483 1.00 74.25 191 TRP A C 1
ATOM 1580 O O . TRP A 1 191 ? -13.191 1.682 6.382 1.00 74.25 191 TRP A O 1
ATOM 1590 N N . TYR A 1 192 ? -14.085 0.738 8.212 1.00 71.25 192 TYR A N 1
ATOM 1591 C CA . TYR A 1 192 ? -15.469 1.063 7.889 1.00 71.25 192 TYR A CA 1
ATOM 1592 C C . TYR A 1 192 ? -16.319 1.080 9.155 1.00 71.25 192 TYR A C 1
ATOM 1594 O O . TYR A 1 192 ? -15.967 0.471 10.171 1.00 71.25 192 TYR A O 1
ATOM 1602 N N . TRP A 1 193 ? -17.440 1.785 9.067 1.00 77.12 193 TRP A N 1
ATOM 1603 C CA . TRP A 1 193 ? -18.499 1.762 10.062 1.00 77.12 193 TRP A CA 1
ATOM 1604 C C . TRP A 1 193 ? -19.456 0.627 9.746 1.00 77.12 193 TRP A C 1
ATOM 1606 O O . TRP A 1 193 ? -19.738 0.362 8.576 1.00 77.12 193 TRP A O 1
ATOM 1616 N N . PHE A 1 194 ? -19.975 -0.029 10.774 1.00 78.38 194 PHE A N 1
ATOM 1617 C CA . PHE A 1 194 ? -21.156 -0.857 10.604 1.00 78.38 194 PHE A CA 1
ATOM 1618 C C . PHE A 1 194 ? -22.283 -0.291 11.454 1.00 78.38 194 PHE A C 1
ATOM 1620 O O . PHE A 1 194 ? -22.133 -0.030 12.652 1.00 78.38 194 PHE A O 1
ATOM 1627 N N . GLU A 1 195 ? -23.399 -0.073 10.780 1.00 78.62 195 GLU A N 1
ATOM 1628 C CA . GLU A 1 195 ? -24.634 0.447 11.338 1.00 78.62 195 GLU A CA 1
ATOM 1629 C C . GLU A 1 195 ? -25.660 -0.685 11.398 1.00 78.62 195 GLU A C 1
ATOM 1631 O O . GLU A 1 195 ? -25.539 -1.694 10.694 1.00 78.62 195 GLU A O 1
ATOM 1636 N N . ASP A 1 196 ? -26.660 -0.554 12.261 1.00 75.31 196 ASP A N 1
ATOM 1637 C CA . ASP A 1 196 ? -27.836 -1.416 12.178 1.00 75.31 196 ASP A CA 1
ATOM 1638 C C . ASP A 1 196 ? -28.849 -0.900 11.145 1.00 75.31 196 ASP A C 1
ATOM 1640 O O . ASP A 1 196 ? -28.641 0.084 10.437 1.00 75.31 196 ASP A O 1
ATOM 1644 N N . SER A 1 197 ? -29.995 -1.576 11.065 1.00 72.88 197 SER A N 1
ATOM 1645 C CA . SER A 1 197 ? -31.086 -1.209 10.162 1.00 72.88 197 SER A CA 1
ATOM 1646 C C . SER A 1 197 ? -31.703 0.167 10.433 1.00 72.88 197 SER A C 1
ATOM 1648 O O . SER A 1 197 ? -32.521 0.610 9.629 1.00 72.88 197 SER A O 1
ATOM 1650 N N . THR A 1 198 ? -31.388 0.818 11.558 1.00 73.44 198 THR A N 1
ATOM 1651 C CA . THR A 1 198 ? -31.889 2.158 11.895 1.00 73.44 198 THR A CA 1
ATOM 1652 C C . THR A 1 198 ? -30.859 3.256 11.613 1.00 73.44 198 THR A C 1
ATOM 1654 O O . THR A 1 198 ? -31.169 4.428 11.825 1.00 73.44 198 THR A O 1
ATOM 1657 N N . GLY A 1 199 ? -29.677 2.900 11.089 1.00 66.69 199 GLY A N 1
ATOM 1658 C CA . GLY A 1 199 ? -28.571 3.830 10.846 1.00 66.69 199 GLY A CA 1
ATOM 1659 C C . GLY A 1 199 ? -27.791 4.171 12.117 1.00 66.69 199 GLY A C 1
ATOM 1660 O O . GLY A 1 199 ? -27.062 5.161 12.153 1.00 66.69 199 GLY A O 1
ATOM 1661 N N . GLU A 1 200 ? -27.959 3.400 13.198 1.00 70.94 200 GLU A N 1
ATOM 1662 C CA . GLU A 1 200 ? -27.178 3.606 14.412 1.00 70.94 200 GLU A CA 1
ATOM 1663 C C . GLU A 1 200 ? -25.811 2.951 14.294 1.00 70.94 200 GLU A C 1
ATOM 1665 O O . GLU A 1 200 ? -25.697 1.742 14.070 1.00 70.94 200 GLU A O 1
ATOM 1670 N N . LEU A 1 201 ? -24.768 3.736 14.563 1.00 71.56 201 LEU A N 1
ATOM 1671 C CA . LEU A 1 201 ? -23.406 3.240 14.652 1.00 71.56 201 LEU A CA 1
ATOM 1672 C C . LEU A 1 201 ? -23.290 2.124 15.704 1.00 71.56 201 LEU A C 1
ATOM 1674 O O . LEU A 1 201 ? -23.415 2.368 16.906 1.00 71.56 201 LEU A O 1
ATOM 1678 N N . LYS A 1 202 ? -22.971 0.904 15.261 1.00 80.69 202 LYS A N 1
ATOM 1679 C CA . LYS A 1 202 ? -22.680 -0.233 16.148 1.00 80.69 202 LYS A CA 1
ATOM 1680 C C . LYS A 1 202 ? -21.191 -0.443 16.375 1.00 80.69 202 LYS A C 1
ATOM 1682 O O . LYS A 1 202 ? -20.810 -1.003 17.401 1.00 80.69 202 LYS A O 1
ATOM 1687 N N . GLY A 1 203 ? -20.342 0.023 15.465 1.00 80.56 203 GLY A N 1
ATOM 1688 C CA . GLY A 1 203 ? -18.907 0.030 15.692 1.00 80.56 203 GLY A CA 1
ATOM 1689 C C . GLY A 1 203 ? -18.072 0.328 14.460 1.00 80.56 203 GLY A C 1
ATOM 1690 O O . GLY A 1 203 ? -18.571 0.599 13.369 1.00 80.56 203 GLY A O 1
ATOM 1691 N N . LEU A 1 204 ? -16.767 0.267 14.677 1.00 82.69 204 LEU A N 1
ATOM 1692 C CA . LEU A 1 204 ? -15.722 0.457 13.692 1.00 82.69 204 LEU A CA 1
ATOM 1693 C C . LEU A 1 204 ? -15.011 -0.860 13.470 1.00 82.69 204 LEU A C 1
ATOM 1695 O O . LEU A 1 204 ? -14.719 -1.571 14.430 1.00 82.69 204 LEU A O 1
ATOM 1699 N N . VAL A 1 205 ? -14.654 -1.148 12.230 1.00 82.75 205 VAL A N 1
ATOM 1700 C CA . VAL A 1 205 ? -13.767 -2.263 11.915 1.00 82.75 205 VAL A CA 1
ATOM 1701 C C . VAL A 1 205 ? -12.550 -1.721 11.190 1.00 82.75 205 VAL A C 1
ATOM 1703 O O . VAL A 1 205 ? -12.690 -1.002 10.208 1.00 82.75 205 VAL A O 1
ATOM 1706 N N . PHE A 1 206 ? -11.362 -2.085 11.662 1.00 79.12 206 PHE A N 1
ATOM 1707 C CA . PHE A 1 206 ? -10.073 -1.799 11.040 1.00 79.12 206 PHE A CA 1
ATOM 1708 C C . PHE A 1 206 ? -9.519 -3.079 10.430 1.00 79.12 206 PHE A C 1
ATOM 1710 O O . PHE A 1 206 ? -9.125 -3.973 11.172 1.00 79.12 206 PHE A O 1
ATOM 1717 N N . ASN A 1 207 ? -9.436 -3.178 9.106 1.00 74.56 207 ASN A N 1
ATOM 1718 C CA . ASN A 1 207 ? -8.870 -4.350 8.440 1.00 74.56 207 ASN A CA 1
ATOM 1719 C C . ASN A 1 207 ? -7.375 -4.163 8.203 1.00 74.56 207 ASN A C 1
ATOM 1721 O O . ASN A 1 207 ? -6.929 -3.158 7.640 1.00 74.56 207 ASN A O 1
ATOM 1725 N N . TYR A 1 208 ? -6.592 -5.177 8.532 1.00 73.06 208 TYR A N 1
ATOM 1726 C CA . TYR A 1 208 ? -5.152 -5.193 8.334 1.00 73.06 208 TYR A CA 1
ATOM 1727 C C . TYR A 1 208 ? -4.777 -6.054 7.128 1.00 73.06 208 TYR A C 1
ATOM 1729 O O . TYR A 1 208 ? -5.492 -6.971 6.734 1.00 73.06 208 TYR A O 1
ATOM 1737 N N . SER A 1 209 ? -3.609 -5.775 6.543 1.00 61.91 209 SER A N 1
ATOM 1738 C CA . SER A 1 209 ? -3.110 -6.478 5.344 1.00 61.91 209 SER A CA 1
ATOM 1739 C C . SER A 1 209 ? -2.865 -7.983 5.536 1.00 61.91 209 SER A C 1
ATOM 1741 O O . SER A 1 209 ? -2.581 -8.694 4.573 1.00 61.91 209 SER A O 1
ATOM 1743 N N . ASN A 1 210 ? -2.933 -8.468 6.774 1.00 63.19 210 ASN A N 1
ATOM 1744 C CA . ASN A 1 210 ? -2.785 -9.872 7.135 1.00 63.19 210 ASN A CA 1
ATOM 1745 C C . ASN A 1 210 ? -4.133 -10.620 7.235 1.00 63.19 210 ASN A C 1
ATOM 1747 O O . ASN A 1 210 ? -4.139 -11.800 7.585 1.00 63.19 210 ASN A O 1
ATOM 1751 N N . GLY A 1 211 ? -5.254 -9.949 6.943 1.00 69.12 211 GLY A N 1
ATOM 1752 C CA . GLY A 1 211 ? -6.607 -10.505 7.039 1.00 69.12 211 GLY A CA 1
ATOM 1753 C C . GLY A 1 211 ? -7.201 -10.496 8.452 1.00 69.12 211 GLY A C 1
ATOM 1754 O O . GLY A 1 211 ? -8.341 -10.920 8.635 1.00 69.12 211 GLY A O 1
ATOM 1755 N N . ASP A 1 212 ? -6.468 -10.014 9.458 1.00 74.25 212 ASP A N 1
ATOM 1756 C CA . ASP A 1 212 ? -7.048 -9.720 10.767 1.00 74.25 212 ASP A CA 1
ATOM 1757 C C . ASP A 1 212 ? -7.812 -8.400 10.702 1.00 74.25 212 ASP A C 1
ATOM 1759 O O . ASP A 1 212 ? -7.536 -7.518 9.881 1.00 74.25 212 ASP A O 1
ATOM 1763 N N . SER A 1 213 ? -8.801 -8.246 11.568 1.00 82.19 213 SER A N 1
ATOM 1764 C CA . SER A 1 213 ? -9.511 -6.987 11.727 1.00 82.19 213 SER A CA 1
ATOM 1765 C C . SER A 1 213 ? -9.699 -6.676 13.203 1.00 82.19 213 SER A C 1
ATOM 1767 O O . SER A 1 213 ? -9.924 -7.569 14.010 1.00 82.19 213 SER A O 1
ATOM 1769 N N . LEU A 1 214 ? -9.560 -5.410 13.569 1.00 83.94 214 LEU A N 1
ATOM 1770 C CA . LEU A 1 214 ? -9.825 -4.937 14.921 1.00 83.94 214 LEU A CA 1
ATOM 1771 C C . LEU A 1 214 ? -11.199 -4.287 14.906 1.00 83.94 214 LEU A C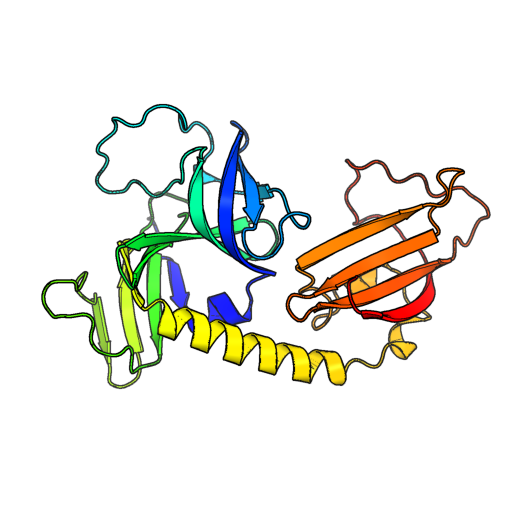 1
ATOM 1773 O O . LEU A 1 214 ? -11.405 -3.307 14.193 1.00 83.94 214 LEU A O 1
ATOM 1777 N N . LYS A 1 215 ? -12.137 -4.841 15.657 1.00 86.81 215 LYS A N 1
ATOM 1778 C CA . LYS A 1 215 ? -13.469 -4.278 15.827 1.00 86.81 215 LYS A CA 1
ATOM 1779 C C . LYS A 1 215 ? -13.493 -3.465 17.112 1.00 86.81 215 LYS A C 1
ATOM 1781 O O . LYS A 1 215 ? -13.026 -3.932 18.145 1.00 86.81 215 LYS A O 1
ATOM 1786 N N . VAL A 1 216 ? -14.018 -2.250 17.032 1.00 84.75 216 VAL A N 1
ATOM 1787 C CA . VAL A 1 216 ? -14.101 -1.294 18.137 1.00 84.75 216 VAL A CA 1
ATOM 1788 C C . VAL A 1 216 ? -15.543 -0.836 18.260 1.00 84.75 216 VAL A C 1
ATOM 1790 O O . VAL A 1 216 ? -16.101 -0.262 17.328 1.00 84.75 216 VAL A O 1
ATOM 1793 N N . ILE A 1 217 ? -16.149 -1.079 19.411 1.00 84.00 217 ILE A N 1
ATOM 1794 C CA . ILE A 1 217 ? -17.502 -0.638 19.731 1.00 84.00 217 ILE A CA 1
ATOM 1795 C C . ILE A 1 217 ? -17.371 0.609 20.606 1.00 84.00 217 ILE A C 1
ATOM 1797 O O . ILE A 1 217 ? -16.864 0.508 21.726 1.00 84.00 217 ILE A O 1
ATOM 1801 N N . PRO A 1 218 ? -17.782 1.791 20.122 1.00 79.06 218 PRO A N 1
ATOM 1802 C CA . PRO A 1 218 ? -17.726 3.008 20.911 1.00 79.06 218 PRO A CA 1
ATOM 1803 C C . PRO A 1 218 ? -18.836 3.035 21.971 1.00 79.06 218 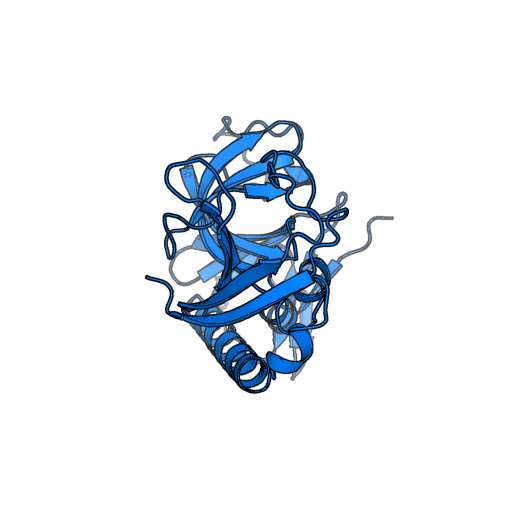PRO A C 1
ATOM 1805 O O . PRO A 1 218 ? -19.916 2.469 21.802 1.00 79.06 218 PRO A O 1
ATOM 1808 N N . HIS A 1 219 ? -18.574 3.744 23.061 1.00 73.31 219 HIS A N 1
ATOM 1809 C CA . HIS A 1 219 ? -19.553 4.199 24.031 1.00 73.31 219 HIS A CA 1
ATOM 1810 C C . HIS A 1 219 ? -19.836 5.681 23.771 1.00 73.31 219 HIS A C 1
ATOM 1812 O O . HIS A 1 219 ? -18.924 6.510 23.820 1.00 73.31 219 HIS A O 1
ATOM 1818 N N . SER A 1 220 ? -21.097 6.026 23.515 1.00 61.62 220 SER A N 1
ATOM 1819 C CA . SER A 1 220 ? -21.517 7.423 23.556 1.00 61.62 220 SER A CA 1
ATOM 1820 C C . SER A 1 220 ? -21.788 7.798 25.013 1.00 61.62 220 SER A C 1
ATOM 1822 O O . SER A 1 220 ? -22.643 7.190 25.649 1.00 61.62 220 SER A O 1
ATOM 1824 N N . LEU A 1 221 ? -21.046 8.767 25.559 1.00 54.59 221 LEU A N 1
ATOM 1825 C CA . LEU A 1 221 ? -21.246 9.266 26.932 1.00 54.59 221 LEU A CA 1
ATOM 1826 C C . LEU A 1 221 ? -22.589 9.998 27.114 1.00 54.59 221 LEU A C 1
ATOM 1828 O O . LEU A 1 221 ? -23.044 10.203 28.235 1.00 54.59 221 LEU A O 1
ATOM 1832 N N . GLU A 1 222 ? -23.217 10.391 26.011 1.00 51.59 222 GLU A N 1
ATOM 1833 C CA . GLU A 1 222 ? -24.556 10.966 25.954 1.00 51.59 222 GLU A CA 1
ATOM 1834 C C . GLU A 1 222 ? -25.365 10.086 24.992 1.00 51.59 222 GLU A C 1
ATOM 1836 O O . GLU A 1 222 ? -24.822 9.711 23.958 1.00 51.59 222 GLU A O 1
ATOM 1841 N N . ASP A 1 223 ? -26.635 9.769 25.260 1.00 50.22 223 ASP A N 1
ATOM 1842 C CA . ASP A 1 223 ? -27.543 9.019 24.355 1.00 50.22 223 ASP A CA 1
ATOM 1843 C C . ASP A 1 223 ? -27.853 9.768 23.029 1.00 50.22 223 ASP A C 1
ATOM 1845 O O . ASP A 1 223 ? -28.961 9.747 22.496 1.00 50.22 223 ASP A O 1
ATOM 1849 N N . LYS A 1 224 ? -26.889 10.515 22.494 1.00 49.00 224 LYS A N 1
ATOM 1850 C CA . LYS A 1 224 ? -26.945 11.178 21.204 1.00 49.00 224 LYS A CA 1
ATOM 1851 C C . LYS A 1 224 ? -26.519 10.198 20.126 1.00 49.00 224 LYS A C 1
ATOM 1853 O O . LYS A 1 224 ? -25.449 9.597 20.200 1.00 49.00 224 LYS A O 1
ATOM 1858 N N . GLN A 1 225 ? -27.351 10.101 19.093 1.00 51.91 225 GLN A N 1
ATOM 1859 C CA . GLN A 1 225 ? -26.976 9.450 17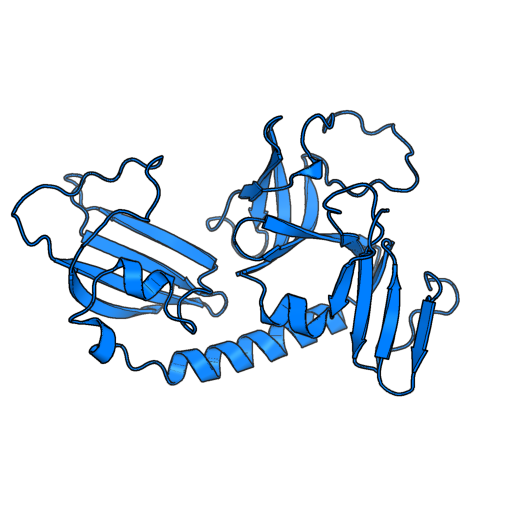.850 1.00 51.91 225 GLN A CA 1
ATOM 1860 C C . GLN A 1 225 ? -25.694 10.077 17.312 1.00 51.91 225 GLN A C 1
ATOM 1862 O O . GLN A 1 225 ? -25.596 11.288 17.099 1.00 51.91 225 GLN A O 1
ATOM 1867 N N . ILE A 1 226 ? -24.713 9.218 17.088 1.00 54.03 226 ILE A N 1
ATOM 1868 C CA . ILE A 1 226 ? -23.465 9.571 16.447 1.00 54.03 226 ILE A CA 1
ATOM 1869 C C . ILE A 1 226 ? -23.713 9.467 14.936 1.00 54.03 226 ILE A C 1
ATOM 1871 O O . ILE A 1 226 ? -23.560 8.399 14.353 1.00 54.03 226 ILE A O 1
ATOM 1875 N N . GLN A 1 227 ? -24.165 10.559 14.314 1.00 49.19 227 GLN A N 1
ATOM 1876 C CA . GLN A 1 227 ? -24.262 10.642 12.853 1.00 49.19 227 GLN A CA 1
ATOM 1877 C C . GLN A 1 227 ? -22.882 10.937 12.275 1.00 49.19 227 GLN A C 1
ATOM 1879 O O . GLN A 1 227 ? -22.306 11.998 12.539 1.00 49.19 227 GLN A O 1
ATOM 1884 N N . ILE A 1 228 ? -22.347 9.990 11.508 1.00 51.19 228 ILE A N 1
ATOM 1885 C CA . ILE A 1 228 ? -21.090 10.178 10.795 1.00 51.19 228 ILE A CA 1
ATOM 1886 C C . ILE A 1 228 ? -21.412 10.727 9.415 1.00 51.19 228 ILE A C 1
ATOM 1888 O O . ILE A 1 228 ? -22.071 10.086 8.608 1.00 51.19 228 ILE A O 1
ATOM 1892 N N . ASP A 1 229 ? -20.929 11.931 9.163 1.00 48.28 229 ASP A N 1
ATOM 1893 C CA . ASP A 1 229 ? -20.882 12.500 7.827 1.00 48.28 229 ASP A CA 1
ATOM 1894 C C . ASP A 1 229 ? -19.650 11.891 7.138 1.00 48.28 229 ASP A C 1
ATOM 1896 O O . ASP A 1 229 ? -18.547 12.003 7.682 1.00 48.28 229 ASP A O 1
ATOM 1900 N N . GLU A 1 230 ? -19.804 11.213 5.994 1.00 43.91 230 GLU A N 1
ATOM 1901 C CA . GLU A 1 230 ? -18.685 10.574 5.266 1.00 43.91 230 GLU A CA 1
ATOM 1902 C C . GLU A 1 230 ? -17.561 11.577 4.930 1.00 43.91 230 GLU A C 1
ATOM 1904 O O . GLU A 1 230 ? -16.406 11.192 4.737 1.00 43.91 230 GLU A O 1
ATOM 1909 N N . GLU A 1 231 ? -17.883 12.875 4.935 1.00 42.31 231 GLU A N 1
ATOM 1910 C CA . GLU A 1 231 ? -16.967 13.988 4.686 1.00 42.31 231 GLU A CA 1
ATOM 1911 C C . GLU A 1 231 ? -16.292 14.558 5.955 1.00 42.31 231 GLU A C 1
ATOM 1913 O O . GLU A 1 231 ? -15.379 15.383 5.850 1.00 42.31 231 GLU A O 1
ATOM 1918 N N . ARG A 1 232 ? -16.674 14.134 7.172 1.00 42.53 232 ARG A N 1
ATOM 1919 C CA . ARG A 1 232 ? -16.083 14.639 8.427 1.00 42.53 232 ARG A CA 1
ATOM 1920 C C . ARG A 1 232 ? -14.946 13.760 8.937 1.00 42.53 232 ARG A C 1
ATOM 1922 O O . ARG A 1 232 ? -15.113 12.818 9.700 1.00 42.53 232 ARG A O 1
ATOM 1929 N N . GLU A 1 233 ? -13.754 14.178 8.546 1.00 51.59 233 GLU A N 1
ATOM 1930 C CA . GLU A 1 233 ? -12.520 14.203 9.329 1.00 51.59 233 GLU A CA 1
ATOM 1931 C C . GLU A 1 233 ? -12.581 13.636 10.778 1.00 51.59 233 GLU A C 1
ATOM 1933 O O . GLU A 1 233 ? -13.101 14.252 11.710 1.00 51.59 233 GLU A O 1
ATOM 1938 N N . PHE A 1 234 ? -11.938 12.474 10.965 1.00 52.94 234 PHE A N 1
ATOM 1939 C CA . PHE A 1 234 ? -11.843 11.653 12.189 1.00 52.94 234 PHE A CA 1
ATOM 1940 C C . PHE A 1 234 ? -11.369 12.379 13.471 1.00 52.94 234 PHE A C 1
ATOM 1942 O O . PHE A 1 234 ? -11.480 11.853 14.578 1.00 52.94 234 PHE A O 1
ATOM 1949 N N . TRP A 1 235 ? -10.786 13.572 13.342 1.00 50.31 235 TRP A N 1
ATOM 1950 C CA . TRP A 1 235 ? -9.898 14.183 14.342 1.00 50.31 235 TRP A CA 1
ATOM 1951 C C . TRP A 1 235 ? -10.612 14.808 15.552 1.00 50.31 235 TRP A C 1
ATOM 1953 O O . TRP A 1 235 ? -9.940 15.224 16.491 1.00 50.31 235 TRP A O 1
ATOM 1963 N N . ASN A 1 236 ? -11.948 14.875 15.555 1.00 54.38 236 ASN A N 1
ATOM 1964 C CA . ASN A 1 236 ? -12.713 15.610 16.577 1.00 54.38 236 ASN A CA 1
ATOM 1965 C C . ASN A 1 236 ? -13.554 14.727 17.511 1.00 54.38 236 ASN A C 1
ATOM 1967 O O . ASN A 1 236 ? -14.328 15.251 18.313 1.00 54.38 236 ASN A O 1
ATOM 1971 N N . TRP A 1 237 ? -13.464 13.401 17.389 1.00 60.91 237 TRP A N 1
ATOM 1972 C CA . TRP A 1 237 ? -14.435 12.501 18.007 1.00 60.91 237 TRP A CA 1
ATOM 1973 C C . TRP A 1 237 ? -13.879 11.826 19.253 1.00 60.91 237 TRP A C 1
ATOM 1975 O O . TRP A 1 237 ? -13.096 10.877 19.190 1.00 60.91 237 TRP A O 1
ATOM 1985 N N . LYS A 1 238 ? -14.346 12.331 20.395 1.00 66.50 238 LYS A N 1
ATOM 1986 C CA . LYS A 1 238 ? -14.021 11.836 21.730 1.00 66.50 238 LYS A CA 1
ATOM 1987 C C . LYS A 1 238 ? -14.984 10.743 22.177 1.00 66.50 238 LYS A C 1
ATOM 1989 O O . LYS A 1 238 ? -15.823 10.956 23.050 1.00 66.50 238 LYS A O 1
ATOM 1994 N N . LEU A 1 239 ? -14.932 9.597 21.506 1.00 73.00 239 LEU A N 1
ATOM 1995 C CA . LEU A 1 239 ? -15.760 8.439 21.849 1.00 73.00 239 LEU A CA 1
ATOM 1996 C C . LEU A 1 239 ? -14.955 7.483 22.715 1.00 73.00 239 LEU A C 1
ATOM 1998 O O . LEU A 1 239 ? -13.913 7.021 22.267 1.00 73.00 239 LEU A O 1
ATOM 2002 N N . ASN A 1 240 ? -15.436 7.154 23.911 1.00 78.94 240 ASN A N 1
ATOM 2003 C CA . ASN A 1 240 ? -14.805 6.118 24.730 1.00 78.94 240 ASN A CA 1
ATOM 2004 C C . ASN A 1 240 ? -15.022 4.742 24.099 1.00 78.94 240 ASN A C 1
ATOM 2006 O O . ASN A 1 240 ? -15.984 4.537 23.360 1.00 78.94 240 ASN A O 1
ATOM 2010 N N . ILE A 1 241 ? -14.148 3.788 24.386 1.00 81.25 241 ILE A N 1
ATOM 2011 C CA . ILE A 1 241 ? -14.290 2.416 23.897 1.00 81.25 241 ILE A CA 1
ATOM 2012 C C . ILE A 1 241 ? -15.145 1.624 24.888 1.00 81.25 241 ILE A C 1
ATOM 2014 O O . ILE A 1 241 ? -14.898 1.624 26.086 1.00 81.25 241 ILE A O 1
ATOM 2018 N N . LYS A 1 242 ? -16.190 0.964 24.391 1.00 81.44 242 LYS A N 1
ATOM 2019 C CA . LYS A 1 242 ? -17.005 0.029 25.175 1.00 81.44 242 LYS A CA 1
ATOM 2020 C C . LYS A 1 242 ? -16.436 -1.382 25.107 1.00 81.44 242 LYS A C 1
ATOM 2022 O O . LYS A 1 242 ? -16.412 -2.092 26.103 1.00 81.44 242 LYS A O 1
ATOM 2027 N N . GLU A 1 243 ? -16.049 -1.792 23.906 1.00 83.62 243 GLU A N 1
ATOM 2028 C CA . GLU A 1 243 ? -15.570 -3.138 23.611 1.00 83.62 243 GLU A CA 1
ATOM 2029 C C . GLU A 1 243 ? -14.592 -3.071 22.440 1.00 83.62 243 GLU A C 1
ATOM 2031 O O . GLU A 1 243 ? -14.753 -2.264 21.518 1.00 83.62 243 GLU A O 1
ATOM 2036 N N . ILE A 1 244 ? -13.567 -3.913 22.481 1.00 83.81 244 ILE A N 1
ATOM 2037 C CA . ILE A 1 244 ? -12.566 -4.028 21.431 1.00 83.81 244 ILE A CA 1
ATOM 2038 C C . ILE A 1 244 ? -12.170 -5.491 21.274 1.00 83.81 244 ILE A C 1
ATOM 2040 O O . ILE A 1 244 ? -11.875 -6.169 22.254 1.00 83.81 244 ILE A O 1
ATOM 2044 N N . GLU A 1 245 ? -12.161 -5.992 20.042 1.00 88.00 245 GLU A N 1
ATOM 2045 C CA . GLU A 1 245 ? -11.843 -7.395 19.775 1.00 88.00 245 GLU A CA 1
ATOM 2046 C C . GLU A 1 245 ? -11.134 -7.592 18.434 1.00 88.00 245 GLU A C 1
ATOM 2048 O O . GLU A 1 245 ? -11.348 -6.863 17.462 1.00 88.00 245 GLU A O 1
ATOM 2053 N N . TRP A 1 246 ? -10.283 -8.616 18.375 1.00 85.19 246 TRP A N 1
ATOM 2054 C CA . TRP A 1 246 ? -9.726 -9.108 17.121 1.00 85.19 246 TRP A CA 1
ATOM 2055 C C . TRP A 1 246 ? -10.716 -10.067 16.463 1.00 85.19 246 TRP A C 1
ATOM 2057 O O . TRP A 1 246 ? -11.048 -11.107 17.029 1.00 85.19 246 TRP A O 1
ATOM 2067 N N . ILE A 1 247 ? -11.122 -9.757 15.238 1.00 85.12 247 ILE A N 1
ATOM 2068 C CA . ILE A 1 247 ? -11.946 -10.614 14.385 1.00 85.12 247 ILE A CA 1
ATOM 2069 C C . ILE A 1 247 ? -11.166 -11.001 13.125 1.00 85.12 247 ILE A C 1
ATOM 2071 O O . ILE A 1 247 ? -10.164 -10.378 12.765 1.00 85.12 247 ILE A O 1
ATOM 2075 N N . LYS A 1 248 ? -11.616 -12.043 12.428 1.00 76.19 248 LYS A N 1
ATOM 2076 C CA . LYS A 1 248 ? -11.151 -12.318 11.065 1.00 76.19 248 LYS A CA 1
ATOM 2077 C C . LYS A 1 248 ? -11.954 -11.471 10.091 1.00 76.19 248 LYS A C 1
ATOM 2079 O O . LYS A 1 248 ? -13.168 -11.367 10.258 1.00 76.19 248 LYS A O 1
ATOM 2084 N N . SER A 1 249 ? -11.283 -10.865 9.107 1.00 61.28 249 SER A N 1
ATOM 2085 C CA . SER A 1 249 ? -12.015 -10.273 7.988 1.00 61.28 249 SER A CA 1
ATOM 2086 C C . SER A 1 249 ? -12.848 -11.376 7.323 1.00 61.28 249 SER A C 1
ATOM 2088 O O . SER A 1 249 ? -12.319 -12.483 7.162 1.00 61.28 249 SER A O 1
ATOM 2090 N N . PRO A 1 250 ? -14.129 -11.104 7.022 1.00 53.50 250 PRO A N 1
ATOM 2091 C CA . PRO A 1 250 ? -14.971 -12.024 6.268 1.00 53.50 250 PRO A CA 1
ATOM 2092 C C . PRO A 1 250 ? -14.389 -12.330 4.884 1.00 53.50 250 PRO A C 1
ATOM 2094 O O . PRO A 1 250 ? -13.641 -11.478 4.347 1.00 53.50 250 PRO A O 1
#

Secondary structure (DSSP, 8-state):
-PPPEEEEHHHHHHH-SEEEEEEEEEE-TTSEEEEEESS-TTS--EEE-GGGTT--TT-TT---TT--SPPTT-EEEEEEETTEEEEEEEEETTEEEEEE--SSS--EEEEEESPP----TTT----SEE-SSEEEEETT-EEEHHHHHHHHHHHHHHHHHHHTT--SGGGTTSBHHHHHHSTTTTT-SEEEEEE-TT--EEEEEEE-TTSEEEEEEEEPSSS------TTS-GGG--PEEEEEEEEE--